Protein AF-A0A800AYE1-F1 (afdb_monomer_lite)

Structure (mmCIF, N/CA/C/O backbone):
data_AF-A0A800AYE1-F1
#
_entry.id   AF-A0A800AYE1-F1
#
loop_
_atom_site.group_PDB
_atom_site.id
_atom_site.type_symbol
_atom_site.label_atom_id
_atom_site.label_alt_id
_atom_site.label_comp_id
_atom_site.label_asym_id
_atom_site.label_entity_id
_atom_site.label_seq_id
_atom_site.pdbx_PDB_ins_code
_atom_site.Cartn_x
_atom_site.Cartn_y
_atom_site.Cartn_z
_atom_site.occupancy
_atom_site.B_iso_or_equiv
_atom_site.auth_seq_id
_atom_site.auth_comp_id
_atom_site.auth_asym_id
_atom_site.auth_atom_id
_atom_site.pdbx_PDB_model_num
ATOM 1 N N . ASP A 1 1 ? 18.109 -16.121 -11.942 1.00 57.38 1 ASP A N 1
ATOM 2 C CA . ASP A 1 1 ? 18.591 -17.381 -11.330 1.00 57.38 1 ASP A CA 1
ATOM 3 C C . ASP A 1 1 ? 19.337 -18.318 -12.274 1.00 57.38 1 ASP A C 1
ATOM 5 O O . ASP A 1 1 ? 20.365 -18.846 -11.873 1.00 57.38 1 ASP A O 1
ATOM 9 N N . THR A 1 2 ? 18.926 -18.466 -13.536 1.00 69.25 2 THR A N 1
ATOM 10 C CA . THR A 1 2 ? 19.572 -19.368 -14.516 1.00 69.25 2 THR A CA 1
ATOM 11 C C . THR A 1 2 ? 21.044 -19.041 -14.816 1.00 69.25 2 THR A C 1
ATOM 13 O O . THR A 1 2 ? 21.886 -19.928 -14.783 1.00 69.25 2 THR A O 1
ATOM 16 N N . PHE A 1 3 ? 21.409 -17.768 -15.014 1.00 69.44 3 PHE A N 1
ATOM 17 C CA . PHE A 1 3 ? 22.802 -17.385 -15.322 1.00 69.44 3 PHE A CA 1
ATOM 18 C C . PHE A 1 3 ? 23.780 -17.596 -14.154 1.00 69.44 3 PHE A C 1
ATOM 20 O O . PHE A 1 3 ? 24.929 -17.974 -14.365 1.00 69.44 3 PHE A O 1
ATOM 27 N N . LYS A 1 4 ? 23.317 -17.401 -12.911 1.00 71.44 4 LYS A N 1
ATOM 28 C CA . LYS A 1 4 ? 24.112 -17.682 -11.704 1.00 71.44 4 LYS A CA 1
ATOM 29 C C . LYS A 1 4 ? 24.384 -19.183 -11.552 1.00 71.44 4 LYS A C 1
ATOM 31 O O . LYS A 1 4 ? 25.465 -19.548 -11.105 1.00 71.44 4 LYS A O 1
ATOM 36 N N . LYS A 1 5 ? 23.437 -20.037 -11.968 1.00 80.12 5 LYS A N 1
ATOM 37 C CA . LYS A 1 5 ? 23.625 -21.496 -12.032 1.00 80.12 5 LYS A CA 1
ATOM 38 C C . LYS A 1 5 ? 24.660 -21.883 -13.087 1.00 80.12 5 LYS A C 1
ATOM 40 O O . LYS A 1 5 ? 25.608 -22.569 -12.743 1.00 80.12 5 LYS A O 1
ATOM 45 N N . ILE A 1 6 ? 24.574 -21.329 -14.298 1.00 81.25 6 ILE A N 1
ATOM 46 C CA . ILE A 1 6 ? 25.558 -21.572 -15.371 1.00 81.25 6 ILE A CA 1
ATOM 47 C C . ILE A 1 6 ? 26.979 -21.157 -14.940 1.00 81.25 6 ILE A C 1
ATOM 49 O O . ILE A 1 6 ? 27.944 -21.873 -15.187 1.00 81.25 6 ILE A O 1
ATOM 53 N N . GLN A 1 7 ? 27.133 -20.023 -14.245 1.00 74.44 7 GLN A N 1
ATOM 54 C CA . GLN A 1 7 ? 28.431 -19.607 -13.691 1.00 74.44 7 GLN A CA 1
ATOM 55 C C . GLN A 1 7 ? 28.933 -20.517 -12.561 1.00 74.44 7 GLN A C 1
ATOM 57 O O . GLN A 1 7 ? 30.144 -20.657 -12.391 1.00 74.44 7 GLN A O 1
ATOM 62 N N . ALA A 1 8 ? 28.031 -21.095 -11.766 1.00 81.19 8 ALA A N 1
ATOM 63 C CA . ALA A 1 8 ? 28.382 -22.052 -10.722 1.00 81.19 8 ALA A CA 1
ATOM 64 C C . ALA A 1 8 ? 28.792 -23.405 -11.323 1.00 81.19 8 ALA A C 1
ATOM 66 O O . ALA A 1 8 ? 29.815 -23.948 -10.923 1.00 81.19 8 ALA A O 1
ATOM 67 N N . GLU A 1 9 ? 28.062 -23.886 -12.328 1.00 80.50 9 GLU A N 1
ATOM 68 C CA . GLU A 1 9 ? 28.368 -25.100 -13.095 1.00 80.50 9 GLU A CA 1
ATOM 69 C C . GLU A 1 9 ? 29.691 -24.965 -13.857 1.00 80.50 9 GLU A C 1
ATOM 71 O O . GLU A 1 9 ? 30.509 -25.873 -13.841 1.00 80.50 9 GLU A O 1
ATOM 76 N N . TRP A 1 10 ? 29.989 -23.799 -14.436 1.00 76.25 10 TRP A N 1
ATOM 77 C CA . TRP A 1 10 ? 31.286 -23.552 -15.076 1.00 76.25 10 TRP A CA 1
ATOM 78 C C . TRP A 1 10 ? 32.475 -23.783 -14.128 1.00 76.25 10 TRP A C 1
ATOM 80 O O . TRP A 1 10 ? 33.517 -24.300 -14.530 1.00 76.25 10 TRP A O 1
ATOM 90 N N . LYS A 1 11 ? 32.321 -23.432 -12.844 1.00 75.31 11 LYS A N 1
ATOM 91 C CA . LYS A 1 11 ? 33.368 -23.603 -11.825 1.00 75.31 11 LYS A CA 1
ATOM 92 C C . LYS A 1 11 ? 33.572 -25.061 -11.403 1.00 75.31 11 LYS A C 1
ATOM 94 O O . LYS A 1 11 ? 34.582 -25.345 -10.764 1.00 75.31 11 LYS A O 1
ATOM 99 N N . THR A 1 12 ? 32.656 -25.971 -11.738 1.00 83.62 12 THR A N 1
ATOM 100 C CA . THR A 1 12 ? 32.732 -27.389 -11.349 1.00 83.62 12 THR A CA 1
ATOM 101 C C . THR A 1 12 ? 33.284 -28.304 -12.448 1.00 83.62 12 THR A C 1
ATOM 103 O O . THR A 1 12 ? 33.542 -29.470 -12.167 1.00 83.62 12 THR A O 1
ATOM 106 N N . ILE A 1 13 ? 33.530 -27.801 -13.667 1.00 73.94 13 ILE A N 1
ATOM 107 C CA . ILE A 1 13 ? 33.912 -28.600 -14.856 1.00 73.94 13 ILE A CA 1
ATOM 108 C C . ILE A 1 13 ? 35.328 -29.233 -14.777 1.00 73.94 13 ILE A C 1
ATOM 110 O O . ILE A 1 13 ? 35.685 -30.073 -15.599 1.00 73.94 13 ILE A O 1
ATOM 114 N N . GLY A 1 14 ? 36.129 -28.949 -13.745 1.00 70.69 14 GLY A N 1
ATOM 115 C CA . GLY A 1 14 ? 37.434 -29.598 -13.546 1.00 70.69 14 GLY A CA 1
ATOM 116 C C . GLY A 1 14 ? 38.546 -29.066 -14.465 1.00 70.69 14 GLY A C 1
ATOM 117 O O . GLY A 1 14 ? 38.431 -27.993 -15.055 1.00 70.69 14 GLY A O 1
ATOM 118 N N . HIS A 1 15 ? 39.684 -29.769 -14.529 1.00 67.88 15 HIS A N 1
ATOM 119 C CA . HIS A 1 15 ? 40.917 -29.234 -15.122 1.00 67.88 15 HIS A CA 1
ATOM 120 C C . HIS A 1 15 ? 40.917 -29.280 -16.660 1.00 67.88 15 HIS A C 1
ATOM 122 O O . HIS A 1 15 ? 41.030 -30.341 -17.273 1.00 67.88 15 HIS A O 1
ATOM 128 N N . VAL A 1 16 ? 40.887 -28.105 -17.289 1.00 72.06 16 VAL A N 1
ATOM 129 C CA . VAL A 1 16 ? 41.024 -27.925 -18.741 1.00 72.06 16 VAL A CA 1
ATOM 130 C C . VAL A 1 16 ? 42.490 -27.625 -19.091 1.00 72.06 16 VAL A C 1
ATOM 132 O O . VAL A 1 16 ? 43.123 -26.814 -18.411 1.00 72.06 16 VAL A O 1
ATOM 135 N N . PRO A 1 17 ? 43.064 -28.206 -20.164 1.00 79.06 17 PRO A N 1
ATOM 136 C CA . PRO A 1 17 ? 44.404 -27.845 -20.622 1.00 79.06 17 PRO A CA 1
ATOM 137 C C . PRO A 1 17 ? 44.537 -26.331 -20.852 1.00 79.06 17 PRO A C 1
ATOM 139 O O . PRO A 1 17 ? 43.730 -25.735 -21.571 1.00 79.06 17 PRO A O 1
ATOM 142 N N . ARG A 1 18 ? 45.584 -25.708 -20.286 1.00 67.94 18 ARG A N 1
ATOM 143 C CA . ARG A 1 18 ? 45.807 -24.243 -20.312 1.00 67.94 18 ARG A CA 1
ATOM 144 C C . ARG A 1 18 ? 45.610 -23.609 -21.694 1.00 67.94 18 ARG A C 1
ATOM 146 O O . ARG A 1 18 ? 45.006 -22.550 -21.792 1.00 67.94 18 ARG A O 1
ATOM 153 N N . LYS A 1 19 ? 46.039 -24.300 -22.759 1.00 77.25 19 LYS A N 1
ATOM 154 C CA . LYS A 1 19 ? 45.914 -23.858 -24.161 1.00 77.25 19 LYS A CA 1
ATOM 155 C C . LYS A 1 19 ? 44.471 -23.538 -24.591 1.00 77.25 19 LYS A C 1
ATOM 157 O O . LYS A 1 19 ? 44.278 -22.691 -25.456 1.00 77.25 19 LYS A O 1
ATOM 162 N N . PHE A 1 20 ? 43.473 -24.202 -24.007 1.00 76.38 20 PHE A N 1
ATOM 163 C CA . PHE A 1 20 ? 42.051 -24.003 -24.318 1.00 76.38 20 PHE A CA 1
ATOM 164 C C . PHE A 1 20 ? 41.297 -23.268 -23.206 1.00 76.38 20 PHE A C 1
ATOM 166 O O . PHE A 1 20 ? 40.301 -22.606 -23.488 1.00 76.38 20 PHE A O 1
ATOM 173 N N . SER A 1 21 ? 41.793 -23.344 -21.967 1.00 75.88 21 SER A N 1
ATOM 174 C CA . SER A 1 21 ? 41.185 -22.705 -20.794 1.00 75.88 21 SER A CA 1
ATOM 175 C C . SER A 1 21 ? 40.989 -21.200 -20.991 1.00 75.88 21 SER A C 1
ATOM 177 O O . SER A 1 21 ? 39.883 -20.696 -20.809 1.00 75.88 21 SER A O 1
ATOM 179 N N . ASP A 1 22 ? 42.030 -20.487 -21.428 1.00 76.62 22 ASP A N 1
ATOM 180 C CA . ASP A 1 22 ? 41.975 -19.024 -21.548 1.00 76.62 22 ASP A CA 1
ATOM 181 C C . ASP A 1 22 ? 41.009 -18.569 -22.647 1.00 76.62 22 ASP A C 1
ATOM 183 O O . ASP A 1 22 ? 40.256 -17.608 -22.467 1.00 76.62 22 ASP A O 1
ATOM 187 N N . LYS A 1 23 ? 40.986 -19.291 -23.775 1.00 85.62 23 LYS A N 1
ATOM 188 C CA . LYS A 1 23 ? 40.069 -19.012 -24.885 1.00 85.62 23 LYS A CA 1
ATOM 189 C C . LYS A 1 23 ? 38.617 -19.228 -24.461 1.00 85.62 23 LYS A C 1
ATOM 191 O O . LYS A 1 23 ? 37.804 -18.321 -24.621 1.00 85.62 23 LYS A O 1
ATOM 196 N N . MET A 1 24 ? 38.307 -20.387 -23.878 1.00 82.06 24 MET A N 1
ATOM 197 C CA . MET A 1 24 ? 36.938 -20.700 -23.466 1.00 82.06 24 MET A CA 1
ATOM 198 C C . MET A 1 24 ? 36.463 -19.794 -22.324 1.00 82.06 24 MET A C 1
ATOM 200 O O . MET A 1 24 ? 35.312 -19.367 -22.322 1.00 82.06 24 MET A O 1
ATOM 204 N N . TRP A 1 25 ? 37.351 -19.417 -21.397 1.00 81.25 25 TRP A N 1
ATOM 205 C CA . TRP A 1 25 ? 37.029 -18.438 -20.359 1.00 81.25 25 TRP A CA 1
ATOM 206 C C . TRP A 1 25 ? 36.702 -17.060 -20.941 1.00 81.25 25 TRP A C 1
ATOM 208 O O . TRP A 1 25 ? 35.741 -16.420 -20.512 1.00 81.25 25 TRP A O 1
ATOM 218 N N . LYS A 1 26 ? 37.471 -16.600 -21.936 1.00 85.81 26 LYS A N 1
ATOM 219 C CA . LYS A 1 26 ? 37.222 -15.320 -22.610 1.00 85.81 26 LYS A CA 1
ATOM 220 C C . LYS A 1 26 ? 35.890 -15.323 -23.363 1.00 85.81 26 LYS A C 1
ATOM 222 O O . LYS A 1 26 ? 35.152 -14.345 -23.267 1.00 85.81 26 LYS A O 1
ATOM 227 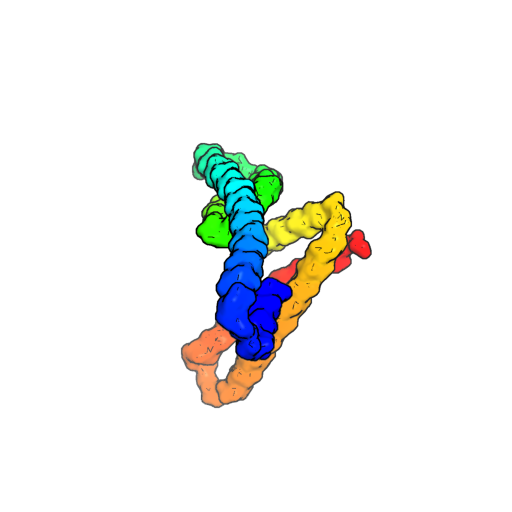N N . GLU A 1 27 ? 35.568 -16.409 -24.064 1.00 86.50 27 GLU A N 1
ATOM 228 C CA . GLU A 1 27 ? 34.290 -16.576 -24.771 1.00 86.50 27 GLU A CA 1
ATOM 229 C C . GLU A 1 27 ? 33.107 -16.616 -23.795 1.00 86.50 27 GLU A C 1
ATOM 231 O O . GLU A 1 27 ? 32.148 -15.858 -23.953 1.00 86.50 27 GLU A O 1
ATOM 236 N N . PHE A 1 28 ? 33.213 -17.415 -22.728 1.00 83.19 28 PHE A N 1
ATOM 237 C CA . PHE A 1 28 ? 32.194 -17.507 -21.684 1.00 83.19 28 PHE A CA 1
ATOM 238 C C . PHE A 1 28 ? 31.954 -16.157 -20.997 1.00 83.19 28 PHE A C 1
ATOM 240 O O . PHE A 1 28 ? 30.819 -15.685 -20.906 1.00 83.19 28 PHE A O 1
ATOM 247 N N . ARG A 1 29 ? 33.030 -15.485 -20.567 1.00 82.19 29 ARG A N 1
ATOM 248 C CA . ARG A 1 29 ? 32.942 -14.165 -19.933 1.00 82.19 29 ARG A CA 1
ATOM 249 C C . ARG A 1 29 ? 32.384 -13.112 -20.890 1.00 82.19 29 ARG A C 1
ATOM 251 O O . ARG A 1 29 ? 31.591 -12.282 -20.457 1.00 82.19 29 ARG A O 1
ATOM 258 N N . GLY A 1 30 ? 32.755 -13.157 -22.170 1.00 88.00 30 GLY A N 1
ATOM 259 C CA . GLY A 1 30 ? 32.206 -12.277 -23.202 1.00 88.00 30 GLY A CA 1
ATOM 260 C C . GLY A 1 30 ? 30.692 -12.436 -23.356 1.00 88.00 30 GLY A C 1
ATOM 261 O O . GLY A 1 30 ? 29.969 -11.441 -23.356 1.00 88.00 30 GLY A O 1
ATOM 262 N N . ALA A 1 31 ? 30.198 -13.677 -23.393 1.00 86.88 31 ALA A N 1
ATOM 263 C CA . ALA A 1 31 ? 28.766 -13.961 -23.440 1.00 86.88 31 ALA A CA 1
ATOM 264 C C . ALA A 1 31 ? 28.032 -13.500 -22.165 1.00 86.88 31 ALA A C 1
ATOM 266 O O . ALA A 1 31 ? 26.945 -12.927 -22.261 1.00 86.88 31 ALA A O 1
ATOM 267 N N . CYS A 1 32 ? 28.633 -13.694 -20.981 1.00 80.62 32 CYS A N 1
ATOM 268 C CA . CYS A 1 32 ? 28.089 -13.180 -19.721 1.00 80.62 32 CYS A CA 1
ATOM 269 C C . CYS A 1 32 ? 27.981 -11.653 -19.729 1.00 80.62 32 CYS A C 1
ATOM 271 O O . CYS A 1 32 ? 26.909 -11.129 -19.433 1.00 80.62 32 CYS A O 1
ATOM 273 N N . ASN A 1 33 ? 29.061 -10.951 -20.080 1.00 86.75 33 ASN A N 1
ATOM 274 C CA . ASN A 1 33 ? 29.076 -9.491 -20.127 1.00 86.75 33 ASN A CA 1
ATOM 275 C C . ASN A 1 33 ? 27.999 -8.975 -21.087 1.00 86.75 33 ASN A C 1
ATOM 277 O O . ASN A 1 33 ? 27.146 -8.206 -20.675 1.00 86.75 33 ASN A O 1
ATOM 281 N N . HIS A 1 34 ? 27.928 -9.511 -22.308 1.00 88.50 34 HIS A N 1
ATOM 282 C CA . HIS A 1 34 ? 26.923 -9.101 -23.291 1.00 88.50 34 HIS A CA 1
ATOM 283 C C . HIS A 1 34 ? 25.468 -9.297 -22.818 1.00 88.50 34 HIS A C 1
ATOM 285 O O . HIS A 1 34 ? 24.576 -8.526 -23.180 1.00 88.50 34 HIS A O 1
ATOM 291 N N . PHE A 1 35 ? 25.191 -10.333 -22.021 1.00 85.19 35 PHE A N 1
ATOM 292 C CA . PHE A 1 35 ? 23.874 -10.511 -21.409 1.00 85.19 35 PHE A CA 1
ATOM 293 C C . PHE A 1 35 ? 23.601 -9.460 -20.324 1.00 85.19 35 PHE A C 1
ATOM 295 O O . PHE A 1 35 ? 22.545 -8.828 -20.349 1.00 85.19 35 PHE A O 1
ATOM 302 N N . PHE A 1 36 ? 24.538 -9.262 -19.391 1.00 81.50 36 PHE A N 1
ATOM 303 C CA . PHE A 1 36 ? 24.365 -8.307 -18.294 1.00 81.50 36 PHE A CA 1
ATOM 304 C C . PHE A 1 36 ? 24.342 -6.858 -18.777 1.00 81.50 36 PHE A C 1
ATOM 306 O O . PHE A 1 36 ? 23.514 -6.098 -18.296 1.00 81.50 36 PHE A O 1
ATOM 313 N N . ASP A 1 37 ? 25.146 -6.496 -19.774 1.00 88.50 37 ASP A N 1
ATOM 314 C CA . ASP A 1 37 ? 25.140 -5.164 -20.381 1.00 88.50 37 ASP A CA 1
ATOM 315 C C . ASP A 1 37 ? 23.761 -4.843 -20.975 1.00 88.50 37 ASP A C 1
ATOM 317 O O . ASP A 1 37 ? 23.205 -3.777 -20.722 1.00 88.50 37 ASP A O 1
ATOM 321 N N . ARG A 1 38 ? 23.145 -5.795 -21.694 1.00 88.75 38 ARG A N 1
ATOM 322 C CA . ARG A 1 38 ? 21.776 -5.629 -22.217 1.00 88.75 38 ARG A CA 1
ATOM 323 C C . ARG A 1 38 ? 20.724 -5.590 -21.113 1.00 88.75 38 ARG A C 1
ATOM 325 O O . ARG A 1 38 ? 19.783 -4.801 -21.202 1.00 88.75 38 ARG A O 1
ATOM 332 N N . LEU A 1 39 ? 20.870 -6.417 -20.077 1.00 82.62 39 LEU A N 1
ATOM 333 C CA . LEU A 1 39 ? 19.973 -6.399 -18.922 1.00 82.62 39 LEU A CA 1
ATOM 334 C C . LEU A 1 39 ? 20.027 -5.045 -18.204 1.00 82.62 39 LEU A C 1
ATOM 336 O O . LEU A 1 39 ? 18.977 -4.479 -17.911 1.00 82.62 39 LEU A O 1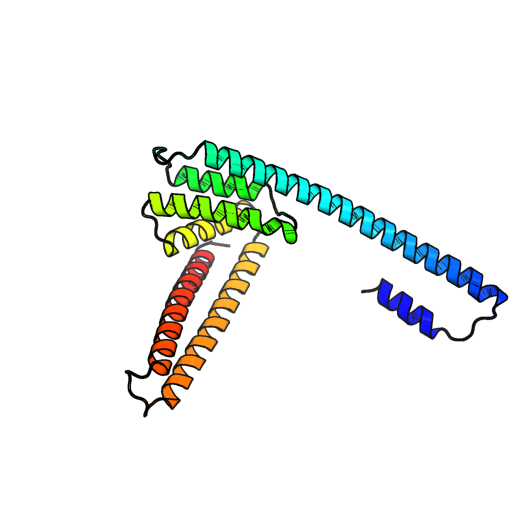
ATOM 340 N N . HIS A 1 40 ? 21.228 -4.522 -17.955 1.00 82.62 40 HIS A N 1
ATOM 341 C CA . HIS A 1 40 ? 21.436 -3.218 -17.333 1.00 82.62 40 HIS A CA 1
ATOM 342 C C . HIS A 1 40 ? 20.900 -2.092 -18.210 1.00 82.62 40 HIS A C 1
ATOM 344 O O . HIS A 1 40 ? 20.129 -1.284 -17.714 1.00 82.62 40 HIS A O 1
ATOM 350 N N . ALA A 1 41 ? 21.179 -2.101 -19.516 1.00 84.50 41 ALA A N 1
ATOM 351 C CA . ALA A 1 41 ? 20.629 -1.110 -20.439 1.00 84.50 41 ALA A CA 1
ATOM 352 C C . ALA A 1 41 ? 19.089 -1.086 -20.425 1.00 84.50 41 ALA A C 1
ATOM 354 O O . ALA A 1 41 ? 18.491 -0.015 -20.364 1.00 84.50 41 ALA A O 1
ATOM 355 N N . THR A 1 42 ? 18.448 -2.260 -20.401 1.00 80.50 42 THR A N 1
ATOM 356 C CA . THR A 1 42 ? 16.979 -2.371 -20.321 1.00 80.50 42 THR A CA 1
ATOM 357 C C . THR A 1 42 ? 16.448 -1.861 -18.976 1.00 80.50 42 THR A C 1
ATOM 359 O O . THR A 1 42 ? 15.425 -1.184 -18.918 1.00 80.50 42 THR A O 1
ATOM 362 N N . GLN A 1 43 ? 17.137 -2.176 -17.873 1.00 78.25 43 GLN A N 1
ATOM 363 C CA . GLN A 1 43 ? 16.775 -1.680 -16.543 1.00 78.25 43 GLN A CA 1
ATOM 364 C C . GLN A 1 43 ? 16.943 -0.164 -16.435 1.00 78.25 43 GLN A C 1
ATOM 366 O O . GLN A 1 43 ? 16.086 0.495 -15.852 1.00 78.25 43 GLN A O 1
ATOM 371 N N . ASP A 1 44 ? 18.007 0.387 -17.011 1.00 82.62 44 ASP A N 1
ATOM 372 C CA . ASP A 1 44 ? 18.271 1.821 -17.037 1.00 82.62 44 ASP A CA 1
ATOM 373 C C . ASP A 1 44 ? 17.221 2.559 -17.868 1.00 82.62 44 ASP A C 1
ATOM 375 O O . ASP A 1 44 ? 16.765 3.628 -17.469 1.00 82.62 44 ASP A O 1
ATOM 379 N N . GLU A 1 45 ? 16.799 1.990 -18.997 1.00 82.12 45 GLU A N 1
ATOM 380 C CA . GLU A 1 45 ? 15.715 2.530 -19.819 1.00 82.12 45 GLU A CA 1
ATOM 381 C C . GLU A 1 45 ? 14.373 2.514 -19.077 1.00 82.12 45 GLU A C 1
ATOM 383 O O . GLU A 1 45 ? 13.741 3.562 -18.940 1.00 82.12 45 GLU A O 1
ATOM 388 N N . ALA A 1 46 ? 13.992 1.381 -18.480 1.00 78.38 46 ALA A N 1
ATOM 389 C CA . ALA A 1 46 ? 12.788 1.297 -17.653 1.00 78.38 46 ALA A CA 1
ATOM 390 C C . ALA A 1 46 ? 12.844 2.270 -16.460 1.00 78.38 46 ALA A C 1
ATOM 392 O O . ALA A 1 46 ? 11.854 2.910 -16.108 1.00 78.38 46 ALA A O 1
ATOM 393 N N . ASN A 1 47 ? 14.016 2.433 -15.842 1.00 84.62 47 ASN A N 1
ATOM 394 C CA . ASN A 1 47 ? 14.196 3.386 -14.755 1.00 84.62 47 ASN A CA 1
ATOM 395 C C . ASN A 1 47 ? 14.049 4.836 -15.246 1.00 84.62 47 ASN A C 1
ATOM 397 O O . ASN A 1 47 ? 13.439 5.644 -14.550 1.00 84.62 47 ASN A O 1
ATOM 401 N N . LYS A 1 48 ? 14.525 5.172 -16.455 1.00 87.38 48 LYS A N 1
ATOM 402 C CA . LYS A 1 48 ? 14.304 6.497 -17.062 1.00 87.38 48 LYS A CA 1
ATOM 403 C C . LYS A 1 48 ? 12.817 6.789 -17.249 1.00 87.38 48 LYS A C 1
ATOM 405 O O . LYS A 1 48 ? 12.382 7.881 -16.888 1.00 87.38 48 LYS A O 1
ATOM 410 N N . GLU A 1 49 ? 12.028 5.834 -17.740 1.00 87.56 49 GLU A N 1
ATOM 411 C CA . GLU A 1 49 ? 10.573 6.009 -17.878 1.00 87.56 49 GLU A CA 1
ATOM 412 C C . GLU A 1 49 ? 9.900 6.274 -16.525 1.00 87.56 49 GLU A C 1
ATOM 414 O O . GLU A 1 49 ? 9.098 7.200 -16.386 1.00 87.56 49 GLU A O 1
ATOM 419 N N . LEU A 1 50 ? 10.279 5.517 -15.494 1.00 87.81 50 LEU A N 1
ATOM 420 C CA . LEU A 1 50 ? 9.757 5.705 -14.143 1.00 87.81 50 LEU A CA 1
ATOM 421 C C . LEU A 1 50 ? 10.192 7.052 -13.526 1.00 87.81 50 LEU A C 1
ATOM 423 O O . LEU A 1 50 ? 9.420 7.673 -12.792 1.00 87.81 50 LEU A O 1
ATOM 427 N N . VAL A 1 51 ? 11.394 7.546 -13.840 1.00 89.44 51 VAL A N 1
ATOM 428 C CA . VAL A 1 51 ? 11.850 8.891 -13.441 1.00 89.44 51 VAL A CA 1
ATOM 429 C C . VAL A 1 51 ? 11.040 9.983 -14.149 1.00 89.44 51 VAL A C 1
ATOM 431 O O . VAL A 1 51 ? 10.668 10.969 -13.515 1.00 89.44 51 VAL A O 1
ATOM 434 N N . ILE A 1 52 ? 10.675 9.796 -15.422 1.00 91.69 52 ILE A N 1
ATOM 435 C CA . ILE A 1 52 ? 9.771 10.718 -16.132 1.00 91.69 52 ILE A CA 1
ATOM 436 C C . ILE A 1 52 ? 8.398 10.764 -15.442 1.00 91.69 52 ILE A C 1
ATOM 438 O O . ILE A 1 52 ? 7.833 11.844 -15.263 1.00 91.69 52 ILE A O 1
ATOM 442 N N . VAL A 1 53 ? 7.866 9.615 -15.008 1.00 92.75 53 VAL A N 1
ATOM 443 C CA . VAL A 1 53 ? 6.621 9.558 -14.217 1.00 92.75 53 VAL A CA 1
ATOM 444 C C . VAL A 1 53 ? 6.760 10.328 -12.903 1.00 92.75 53 VAL A C 1
ATOM 446 O O . VAL A 1 53 ? 5.843 11.056 -12.518 1.00 92.75 53 VAL A O 1
ATOM 449 N N . PHE A 1 54 ? 7.901 10.204 -12.222 1.00 93.19 54 PHE A N 1
ATOM 450 C CA . PHE A 1 54 ? 8.169 10.960 -11.002 1.00 93.19 54 PHE A CA 1
ATOM 451 C C . PHE A 1 54 ? 8.139 12.475 -11.241 1.00 93.19 54 PHE A C 1
ATOM 453 O O . PHE A 1 54 ? 7.471 13.179 -10.483 1.00 93.19 54 PHE A O 1
ATOM 460 N N . GLU A 1 55 ? 8.796 12.976 -12.290 1.00 92.62 55 GLU A N 1
ATOM 461 C CA . GLU A 1 55 ? 8.788 14.415 -12.588 1.00 92.62 55 GLU A CA 1
ATOM 462 C C . GLU A 1 55 ? 7.378 14.914 -12.940 1.00 92.62 55 GLU A C 1
ATOM 464 O O . GLU A 1 55 ? 6.960 15.944 -12.417 1.00 92.62 55 GLU A O 1
ATOM 469 N N . LYS A 1 56 ? 6.584 14.142 -13.701 1.00 94.81 56 LYS A N 1
ATOM 470 C CA . LYS A 1 56 ? 5.167 14.471 -13.964 1.00 94.81 56 LYS A CA 1
ATOM 471 C C . LYS A 1 56 ? 4.346 14.562 -12.677 1.00 94.81 56 LYS A C 1
ATOM 473 O O . LYS A 1 56 ? 3.609 15.524 -12.475 1.00 94.81 56 LYS A O 1
ATOM 478 N N . LYS A 1 57 ? 4.493 13.580 -11.781 1.00 96.31 57 LYS A N 1
ATOM 479 C CA . LYS A 1 57 ? 3.827 13.579 -10.469 1.00 96.31 57 LYS A CA 1
ATOM 480 C C . LYS A 1 57 ? 4.258 14.761 -9.607 1.00 96.31 57 LYS A C 1
ATOM 482 O O . LYS A 1 57 ? 3.436 15.353 -8.916 1.00 96.31 57 LYS A O 1
ATOM 487 N N . LYS A 1 58 ? 5.540 15.111 -9.631 1.00 94.12 58 LYS A N 1
ATOM 488 C CA . LYS A 1 58 ? 6.077 16.257 -8.897 1.00 94.12 58 LYS A CA 1
ATOM 489 C C . LYS A 1 58 ? 5.512 17.572 -9.429 1.00 94.12 58 LYS A C 1
ATOM 491 O O . LYS A 1 58 ? 5.018 18.355 -8.629 1.00 94.12 58 LYS A O 1
ATOM 496 N N . GLU A 1 59 ? 5.522 17.784 -10.743 1.00 94.12 59 GLU A N 1
ATOM 497 C CA . GLU A 1 59 ? 4.943 18.978 -11.368 1.00 94.12 59 GLU A CA 1
ATOM 498 C C . GLU A 1 59 ? 3.448 19.104 -11.055 1.00 94.12 59 GLU A C 1
ATOM 500 O O . GLU A 1 59 ? 2.986 20.161 -10.632 1.00 94.12 59 GLU A O 1
ATOM 505 N N . TYR A 1 60 ? 2.701 18.006 -11.193 1.00 95.81 60 TYR A N 1
ATOM 506 C CA . TYR A 1 60 ? 1.285 17.968 -10.849 1.00 95.81 60 TYR A CA 1
ATOM 507 C C . TYR A 1 60 ? 1.037 18.315 -9.378 1.00 95.81 60 TYR A C 1
ATOM 509 O O . TYR A 1 60 ? 0.147 19.101 -9.069 1.00 95.81 60 TYR A O 1
ATOM 517 N N . LEU A 1 61 ? 1.839 17.759 -8.464 1.00 94.06 61 LEU A N 1
ATOM 518 C CA . LEU A 1 61 ? 1.710 18.031 -7.036 1.00 94.06 61 LEU A CA 1
ATOM 519 C C . LEU A 1 61 ? 1.961 19.505 -6.703 1.00 94.06 61 LEU A C 1
ATOM 521 O O . LEU A 1 61 ? 1.270 20.044 -5.841 1.00 94.06 61 LEU A O 1
ATOM 525 N N . GLU A 1 62 ? 2.945 20.143 -7.336 1.00 92.69 62 GLU A N 1
ATOM 526 C CA . GLU A 1 62 ? 3.212 21.567 -7.114 1.00 92.69 62 GLU A CA 1
ATOM 527 C C . GLU A 1 62 ? 2.076 22.433 -7.668 1.00 92.69 62 GLU A C 1
ATOM 529 O O . GLU A 1 62 ? 1.518 23.223 -6.911 1.00 92.69 62 GLU A O 1
ATOM 534 N N . LYS A 1 63 ? 1.612 22.183 -8.903 1.00 91.56 63 LYS A N 1
ATOM 535 C CA . LYS A 1 63 ? 0.435 22.875 -9.467 1.00 91.56 63 LYS A CA 1
ATOM 536 C C . LYS A 1 63 ? -0.807 22.716 -8.594 1.00 91.56 63 LYS A C 1
ATOM 538 O O . LYS A 1 63 ? -1.533 23.677 -8.358 1.00 91.56 63 LYS A O 1
ATOM 543 N N . LEU A 1 64 ? -1.040 21.504 -8.089 1.00 92.50 64 LEU A N 1
ATOM 544 C CA . LEU A 1 64 ? -2.162 21.227 -7.204 1.00 92.50 64 LEU A CA 1
ATOM 545 C C . LEU A 1 64 ? -2.055 22.058 -5.922 1.00 92.50 64 LEU A C 1
ATOM 547 O O . LEU A 1 64 ? -3.020 22.707 -5.544 1.00 92.50 64 LEU A O 1
ATOM 551 N N . LYS A 1 65 ? -0.889 22.099 -5.269 1.00 89.75 65 LYS A N 1
ATOM 552 C CA . LYS A 1 65 ? -0.703 22.931 -4.068 1.00 89.75 65 LYS A CA 1
ATOM 553 C C . LYS A 1 65 ? -0.878 24.419 -4.351 1.00 89.75 65 LYS A C 1
ATOM 555 O O . LYS A 1 65 ? -1.476 25.097 -3.530 1.00 89.75 65 LYS A O 1
ATOM 560 N N . GLU A 1 66 ? -0.368 24.914 -5.475 1.00 88.19 66 GLU A N 1
ATOM 561 C CA . GLU A 1 66 ? -0.522 26.318 -5.876 1.00 88.19 66 GLU A CA 1
ATOM 562 C C . GLU A 1 66 ? -1.993 26.683 -6.101 1.00 88.19 66 GLU A C 1
ATOM 564 O O . GLU A 1 66 ? -2.424 27.769 -5.724 1.00 88.19 66 GLU A O 1
ATOM 569 N N . SER A 1 67 ? -2.778 25.758 -6.663 1.00 85.44 67 SER A N 1
ATOM 570 C CA . SER A 1 67 ? -4.219 25.943 -6.872 1.00 85.44 67 SER A CA 1
ATOM 571 C C . SER A 1 67 ? -5.057 25.835 -5.594 1.00 85.44 67 SER A C 1
ATOM 573 O O . SER A 1 67 ? -6.213 26.244 -5.588 1.00 85.44 67 SER A O 1
ATOM 575 N N . LEU A 1 68 ? -4.494 25.270 -4.523 1.00 87.38 68 LEU A N 1
ATOM 576 C CA . LEU A 1 68 ? -5.181 25.032 -3.260 1.00 87.38 68 LEU A CA 1
ATOM 577 C C . LEU A 1 68 ? -4.778 26.102 -2.244 1.00 87.38 68 LEU A C 1
ATOM 579 O O . LEU A 1 68 ? -3.824 25.930 -1.486 1.00 87.38 68 LEU A O 1
ATOM 583 N N . SER A 1 69 ? -5.536 27.196 -2.203 1.00 78.12 69 SER A N 1
ATOM 584 C CA . SER A 1 69 ? -5.483 28.144 -1.087 1.00 78.12 69 SER A CA 1
ATOM 585 C C . SER A 1 69 ? -6.399 27.697 0.061 1.00 78.12 69 SER A C 1
ATOM 587 O O . SER A 1 69 ? -7.331 26.908 -0.131 1.00 78.12 69 SER A O 1
ATOM 589 N N . ASP A 1 70 ? -6.187 28.239 1.264 1.00 71.69 70 ASP A N 1
ATOM 590 C CA . ASP A 1 70 ? -7.062 27.968 2.417 1.00 71.69 70 ASP A CA 1
ATOM 591 C C . ASP A 1 70 ? -8.518 28.406 2.165 1.00 71.69 70 ASP A C 1
ATOM 593 O O . ASP A 1 70 ? -9.448 27.821 2.718 1.00 71.69 70 ASP A O 1
ATOM 597 N N . GLU A 1 71 ? -8.741 29.343 1.245 1.00 73.50 71 GLU A N 1
ATOM 598 C CA . GLU A 1 71 ? -10.064 29.840 0.842 1.00 73.50 71 GLU A CA 1
ATOM 599 C C . GLU A 1 71 ? -10.671 29.072 -0.340 1.00 73.50 71 GLU A C 1
ATOM 601 O O . GLU A 1 71 ? -11.850 29.232 -0.638 1.00 73.50 71 GLU A O 1
ATOM 606 N N . THR A 1 72 ? -9.900 28.209 -1.011 1.00 79.44 72 THR A N 1
ATOM 607 C CA . THR A 1 72 ? -10.401 27.462 -2.171 1.00 79.44 72 THR A CA 1
ATOM 608 C C . THR A 1 72 ? -11.474 26.470 -1.724 1.00 79.44 72 THR A C 1
ATOM 610 O O . THR A 1 72 ? -11.195 25.548 -0.947 1.00 79.44 72 THR A O 1
ATOM 613 N N . GLU A 1 73 ? -12.703 26.640 -2.207 1.00 81.19 73 GLU A N 1
ATOM 614 C CA . GLU A 1 73 ? -13.749 25.629 -2.072 1.00 81.19 73 GLU A CA 1
ATOM 615 C C . GLU A 1 73 ? -13.439 24.462 -3.010 1.00 81.19 73 GLU A C 1
ATOM 617 O O . GLU A 1 73 ? -13.314 24.623 -4.222 1.00 81.19 73 GLU A O 1
ATOM 622 N N . VAL A 1 74 ? -13.281 23.275 -2.432 1.00 85.69 74 VAL A N 1
ATOM 623 C CA . VAL A 1 74 ? -12.971 22.047 -3.166 1.00 85.69 74 VAL A CA 1
ATOM 624 C C . VAL A 1 74 ? -14.075 21.060 -2.865 1.00 85.69 74 VAL A C 1
ATOM 626 O O . VAL A 1 74 ? -14.274 20.716 -1.703 1.00 85.69 74 VAL A O 1
ATOM 629 N N . ALA A 1 75 ? -14.781 20.575 -3.884 1.00 88.81 75 ALA A N 1
ATOM 630 C CA . ALA A 1 75 ? -15.798 19.558 -3.678 1.00 88.81 75 ALA A CA 1
ATOM 631 C C . ALA A 1 75 ? -15.167 18.162 -3.594 1.00 88.81 75 ALA A C 1
ATOM 633 O O . ALA A 1 75 ? -14.095 17.886 -4.138 1.00 88.81 75 ALA A O 1
ATOM 634 N N . ILE A 1 76 ? -15.888 17.216 -2.988 1.00 86.44 76 ILE A N 1
ATOM 635 C CA . ILE A 1 76 ? -15.450 15.815 -2.903 1.00 86.44 76 ILE A CA 1
ATOM 636 C C . ILE A 1 76 ? -15.156 15.193 -4.280 1.00 86.44 76 ILE A C 1
ATOM 638 O O . ILE A 1 76 ? -14.270 14.348 -4.420 1.00 86.44 76 ILE A O 1
ATOM 642 N N . ASN A 1 77 ? -15.880 15.625 -5.315 1.00 88.19 77 ASN A N 1
ATOM 643 C CA . ASN A 1 77 ? -15.677 15.154 -6.682 1.00 88.19 77 ASN A CA 1
ATOM 644 C C . ASN A 1 77 ? -14.347 15.637 -7.269 1.00 88.19 77 ASN A C 1
ATOM 646 O O . ASN A 1 77 ? -13.730 14.898 -8.033 1.00 88.19 77 ASN A O 1
ATOM 650 N N . ASP A 1 78 ? -13.864 16.814 -6.876 1.00 90.38 78 ASP A N 1
ATOM 651 C CA . ASP A 1 78 ? -12.564 17.318 -7.318 1.00 90.38 78 ASP A CA 1
ATOM 652 C C . ASP A 1 78 ? -11.433 16.539 -6.647 1.00 90.38 78 ASP A C 1
ATOM 654 O O . ASP A 1 78 ? -10.507 16.091 -7.319 1.00 90.38 78 ASP A O 1
ATOM 658 N N . VAL A 1 79 ? -11.578 16.218 -5.355 1.00 89.50 79 VAL A N 1
ATOM 659 C CA . VAL A 1 79 ? -10.640 15.325 -4.653 1.00 89.50 79 VAL A CA 1
ATOM 660 C C . VAL A 1 79 ? -10.557 13.955 -5.341 1.00 89.50 79 VAL A C 1
ATOM 662 O O . VAL A 1 79 ? -9.465 13.409 -5.522 1.00 89.50 79 VAL A O 1
ATOM 665 N N . LYS A 1 80 ? -11.695 13.395 -5.779 1.00 87.50 80 LYS A N 1
ATOM 666 C CA . LYS A 1 80 ? -11.722 12.137 -6.547 1.00 87.50 80 LYS A CA 1
ATOM 667 C C . LYS A 1 80 ? -10.988 12.261 -7.884 1.00 87.50 80 LYS A C 1
ATOM 669 O O . LYS A 1 80 ? -10.216 11.354 -8.204 1.00 87.50 80 LYS A O 1
ATOM 674 N N . LYS A 1 81 ? -11.179 13.364 -8.619 1.00 90.19 81 LYS A N 1
ATOM 675 C CA . LYS A 1 81 ? -10.452 13.640 -9.870 1.00 90.19 81 LYS A CA 1
ATOM 676 C C . LYS A 1 81 ? -8.950 13.729 -9.629 1.00 90.19 81 LYS A C 1
ATOM 678 O O . LYS A 1 81 ? -8.202 13.047 -10.322 1.00 90.19 81 LYS A O 1
ATOM 683 N N . PHE A 1 82 ? -8.510 14.441 -8.589 1.00 92.75 82 PHE A N 1
ATOM 684 C CA . PHE A 1 82 ? -7.085 14.541 -8.266 1.00 92.75 82 PHE A CA 1
ATOM 685 C C . PHE A 1 82 ? -6.450 13.170 -8.020 1.00 92.75 82 PHE A C 1
ATOM 687 O O . PHE A 1 82 ? -5.350 12.878 -8.485 1.00 92.75 82 PHE A O 1
ATOM 694 N N . ILE A 1 83 ? -7.163 12.285 -7.317 1.00 90.62 83 ILE A N 1
ATOM 695 C CA . ILE A 1 83 ? -6.714 10.909 -7.071 1.00 90.62 83 ILE A CA 1
ATOM 696 C C . ILE A 1 83 ? -6.661 10.092 -8.372 1.00 90.62 83 ILE A C 1
ATOM 698 O O . ILE A 1 83 ? -5.751 9.276 -8.537 1.00 90.62 83 ILE A O 1
ATOM 702 N N . GLN A 1 84 ? -7.630 10.262 -9.275 1.00 89.06 84 GLN A N 1
ATOM 703 C CA . GLN A 1 84 ? -7.659 9.565 -10.565 1.00 89.06 84 GLN A CA 1
ATOM 704 C C . GLN A 1 84 ? -6.514 10.025 -11.476 1.00 89.06 84 GLN A C 1
ATOM 706 O O . GLN A 1 84 ? -5.762 9.185 -11.972 1.00 89.06 84 GLN A O 1
ATOM 711 N N . GLU A 1 85 ? -6.313 11.335 -11.616 1.00 91.44 85 GLU A N 1
ATOM 712 C CA . GLU A 1 85 ? -5.202 11.922 -12.374 1.00 91.44 85 GLU A CA 1
ATOM 713 C C . GLU A 1 85 ? -3.847 11.469 -11.813 1.00 91.44 85 GLU A C 1
ATOM 715 O O . GLU A 1 85 ? -2.983 11.012 -12.563 1.00 91.44 85 GLU A O 1
ATOM 720 N N . TRP A 1 86 ? -3.689 11.468 -10.482 1.00 93.88 86 TRP A N 1
ATOM 721 C CA . TRP A 1 86 ? -2.469 10.981 -9.830 1.00 93.88 86 TRP A CA 1
ATOM 722 C C . TRP A 1 86 ? -2.129 9.532 -10.190 1.00 93.88 86 TRP A C 1
ATOM 724 O O . TRP A 1 86 ? -0.962 9.184 -10.397 1.00 93.88 86 TRP A O 1
ATOM 734 N N . LYS A 1 87 ? -3.146 8.664 -10.245 1.00 88.44 87 LYS A N 1
ATOM 735 C CA . LYS A 1 87 ? -2.980 7.249 -10.605 1.00 88.44 87 LYS A CA 1
ATOM 736 C C . LYS A 1 87 ? -2.676 7.063 -12.084 1.00 88.44 87 LYS A C 1
ATOM 738 O O . LYS A 1 87 ? -1.885 6.180 -12.411 1.00 88.44 87 LYS A O 1
ATOM 743 N N . ALA A 1 88 ? -3.265 7.883 -12.953 1.00 89.62 88 ALA A N 1
ATOM 744 C CA . ALA A 1 88 ? -3.064 7.808 -14.396 1.00 89.62 88 ALA A CA 1
ATOM 745 C C . ALA A 1 88 ? -1.593 8.017 -14.801 1.00 89.62 88 ALA A C 1
ATOM 747 O O . ALA A 1 88 ? -1.150 7.442 -15.792 1.00 89.62 88 ALA A O 1
ATOM 748 N N . PHE A 1 89 ? -0.803 8.753 -14.007 1.00 90.06 89 PHE A N 1
ATOM 749 C CA . PHE A 1 89 ? 0.644 8.874 -14.233 1.00 90.06 89 PHE A CA 1
ATOM 750 C C . PHE A 1 89 ? 1.411 7.554 -14.064 1.00 90.06 89 PHE A C 1
ATOM 752 O O . PHE A 1 89 ? 2.484 7.405 -14.641 1.00 90.06 89 PHE A O 1
ATOM 759 N N . GLY A 1 90 ? 0.890 6.598 -13.291 1.00 88.00 90 GLY A N 1
ATOM 760 C CA . GLY A 1 90 ? 1.533 5.310 -13.042 1.00 88.00 90 GLY A CA 1
ATOM 761 C C . GLY A 1 90 ? 2.419 5.277 -11.791 1.00 88.00 90 GLY A C 1
ATOM 762 O O . GLY A 1 90 ? 2.253 6.048 -10.840 1.00 88.00 90 GLY A O 1
ATOM 763 N N . SER A 1 91 ? 3.337 4.310 -11.754 1.00 88.69 91 SER A N 1
ATOM 764 C CA . SER A 1 91 ? 4.209 4.055 -10.599 1.00 88.69 91 SER A CA 1
ATOM 765 C C . SER A 1 91 ? 5.554 4.761 -10.736 1.00 88.69 91 SER A C 1
ATOM 767 O O . SER A 1 91 ? 6.028 5.007 -11.838 1.00 88.69 91 SER A O 1
ATOM 769 N N . VAL A 1 92 ? 6.179 5.061 -9.600 1.00 90.25 92 VAL A N 1
ATOM 770 C CA . VAL A 1 92 ? 7.522 5.656 -9.533 1.00 90.25 92 VAL A CA 1
ATOM 771 C C . VAL A 1 92 ? 8.540 4.628 -9.037 1.00 90.25 92 VAL A C 1
ATOM 773 O O . VAL A 1 92 ? 8.140 3.625 -8.433 1.00 90.25 92 VAL A O 1
ATOM 776 N N . PRO A 1 93 ? 9.850 4.870 -9.223 1.00 87.94 93 PRO A N 1
ATOM 777 C CA . PRO A 1 93 ? 10.885 4.040 -8.627 1.00 87.94 93 PRO A CA 1
ATOM 778 C C . PRO A 1 93 ? 10.738 3.968 -7.103 1.00 87.94 93 PRO A C 1
ATOM 780 O O . PRO A 1 93 ? 10.318 4.928 -6.451 1.00 87.94 93 PRO A O 1
ATOM 783 N N . THR A 1 94 ? 11.129 2.843 -6.503 1.00 85.38 94 THR A N 1
ATOM 784 C CA . THR A 1 94 ? 10.964 2.598 -5.059 1.00 85.38 94 THR A CA 1
ATOM 785 C C . THR A 1 94 ? 11.602 3.687 -4.189 1.00 85.38 94 THR A C 1
ATOM 787 O O . THR A 1 94 ? 10.998 4.122 -3.208 1.00 85.38 94 THR A O 1
ATOM 790 N N . ASN A 1 95 ? 12.787 4.179 -4.562 1.00 84.50 95 ASN A N 1
ATOM 791 C CA . ASN A 1 95 ? 13.492 5.266 -3.868 1.00 84.50 95 ASN A CA 1
ATOM 792 C C . ASN A 1 95 ? 12.786 6.631 -3.984 1.00 84.50 95 ASN A C 1
ATOM 794 O O . ASN A 1 95 ? 13.063 7.530 -3.195 1.00 84.50 95 ASN A O 1
ATOM 798 N N . MET A 1 96 ? 11.860 6.787 -4.932 1.00 90.44 96 MET A N 1
ATOM 799 C CA . MET A 1 96 ? 11.104 8.016 -5.182 1.00 90.44 96 MET A CA 1
ATOM 800 C C . MET A 1 96 ? 9.653 7.954 -4.680 1.00 90.44 96 MET A C 1
ATOM 802 O O . MET A 1 96 ? 8.921 8.940 -4.770 1.00 90.44 96 MET A O 1
ATOM 806 N N . ARG A 1 97 ? 9.234 6.838 -4.063 1.00 90.19 97 ARG A N 1
ATOM 807 C CA . ARG A 1 97 ? 7.862 6.620 -3.557 1.00 90.19 97 ARG A CA 1
ATOM 808 C C . ARG A 1 97 ? 7.417 7.608 -2.471 1.00 90.19 97 ARG A C 1
ATOM 810 O O . ARG A 1 97 ? 6.233 7.700 -2.155 1.00 90.19 97 ARG A O 1
ATOM 817 N N . PHE A 1 98 ? 8.340 8.393 -1.909 1.00 90.56 98 PHE A N 1
ATOM 818 C CA . PHE A 1 98 ? 8.005 9.480 -0.985 1.00 90.56 98 PHE A CA 1
ATOM 819 C C . PHE A 1 98 ? 7.054 10.514 -1.611 1.00 90.56 98 PHE A C 1
ATOM 821 O O . PHE A 1 98 ? 6.325 11.183 -0.876 1.00 90.56 98 PHE A O 1
ATOM 828 N N . ILE A 1 99 ? 7.040 10.648 -2.945 1.00 92.44 99 ILE A N 1
ATOM 829 C CA . ILE A 1 99 ? 6.150 11.575 -3.648 1.00 92.44 99 ILE A CA 1
ATOM 830 C C . ILE A 1 99 ? 4.674 11.227 -3.429 1.00 92.44 99 ILE A C 1
ATOM 832 O O . ILE A 1 99 ? 3.876 12.119 -3.151 1.00 92.44 99 ILE A O 1
ATOM 836 N N . ASP A 1 100 ? 4.330 9.935 -3.419 1.00 92.56 100 ASP A N 1
ATOM 837 C CA . ASP A 1 100 ? 2.966 9.475 -3.144 1.00 92.56 100 ASP A CA 1
ATOM 838 C C . ASP A 1 100 ? 2.560 9.810 -1.700 1.00 92.56 100 ASP A C 1
ATOM 840 O O . ASP A 1 100 ? 1.422 10.186 -1.436 1.00 92.56 100 ASP A O 1
ATOM 844 N N . SER A 1 101 ? 3.503 9.753 -0.750 1.00 91.50 101 SER A N 1
ATOM 845 C CA . SER A 1 101 ? 3.242 10.177 0.631 1.00 91.50 101 SER A CA 1
ATOM 846 C C . SER A 1 101 ? 2.984 11.682 0.732 1.00 91.50 101 SER A C 1
ATOM 848 O O . SER A 1 101 ? 2.102 12.097 1.482 1.00 91.50 101 SER A O 1
ATOM 850 N N . LYS A 1 102 ? 3.713 12.508 -0.034 1.00 93.19 102 LYS A N 1
ATOM 851 C CA . LYS A 1 102 ? 3.468 13.957 -0.089 1.00 93.19 102 LYS A CA 1
ATOM 852 C C . LYS A 1 102 ? 2.091 14.269 -0.678 1.00 93.19 102 LYS A C 1
ATOM 854 O O . LYS A 1 102 ? 1.383 15.089 -0.104 1.00 93.19 102 LYS A O 1
ATOM 859 N N . PHE A 1 103 ? 1.703 13.594 -1.759 1.00 94.38 103 PHE A N 1
ATOM 860 C CA . PHE A 1 103 ? 0.370 13.726 -2.347 1.00 94.38 103 PHE A CA 1
ATOM 861 C C . PHE A 1 103 ? -0.732 13.298 -1.372 1.00 94.38 103 PHE A C 1
ATOM 863 O O . PHE A 1 103 ? -1.662 14.062 -1.127 1.00 94.38 103 PHE A O 1
ATOM 870 N N . ASN A 1 104 ? -0.585 12.141 -0.719 1.00 91.31 104 ASN A N 1
ATOM 871 C CA . ASN A 1 104 ? -1.562 11.667 0.265 1.00 91.31 104 ASN A CA 1
ATOM 872 C C . ASN A 1 104 ? -1.770 12.666 1.409 1.00 91.31 104 ASN A C 1
ATOM 874 O O . ASN A 1 104 ? -2.904 12.880 1.810 1.00 91.31 104 ASN A O 1
ATOM 878 N N . LYS A 1 105 ? -0.715 13.352 1.875 1.00 91.88 105 LYS A N 1
ATOM 879 C CA . LYS A 1 105 ? -0.855 14.418 2.883 1.00 91.88 105 LYS A CA 1
ATOM 880 C C . LYS A 1 105 ? -1.703 15.596 2.398 1.00 91.88 105 LYS A C 1
ATOM 882 O O . LYS A 1 105 ? -2.410 16.185 3.205 1.00 91.88 105 LYS A O 1
ATOM 887 N N . VAL A 1 106 ? -1.615 15.965 1.118 1.00 92.38 106 VAL A N 1
ATOM 888 C CA . VAL A 1 106 ? -2.465 17.020 0.536 1.00 92.38 106 VAL A CA 1
ATOM 889 C C . VAL A 1 106 ? -3.917 16.549 0.507 1.00 92.38 106 VAL A C 1
ATOM 891 O O . VAL A 1 106 ? -4.794 17.244 1.004 1.00 92.38 106 VAL A O 1
ATOM 894 N N . ILE A 1 107 ? -4.158 15.333 0.019 1.00 91.38 107 ILE A N 1
ATOM 895 C CA . ILE A 1 107 ? -5.497 14.739 -0.031 1.00 91.38 107 ILE A CA 1
ATOM 896 C C . ILE A 1 107 ? -6.112 14.583 1.369 1.00 91.38 107 ILE A C 1
ATOM 898 O O . ILE A 1 107 ? -7.280 14.900 1.558 1.00 91.38 107 ILE A O 1
ATOM 902 N N . ASP A 1 108 ? -5.339 14.149 2.366 1.00 89.69 108 ASP A N 1
ATOM 903 C CA . ASP A 1 108 ? -5.817 14.005 3.746 1.00 89.69 108 ASP A CA 1
ATOM 904 C C . ASP A 1 108 ? -6.220 15.359 4.353 1.00 89.69 108 ASP A C 1
ATOM 906 O O . ASP A 1 108 ? -7.238 15.445 5.041 1.00 89.69 108 ASP A O 1
ATOM 910 N N . LYS A 1 109 ? -5.476 16.435 4.051 1.00 89.81 109 LYS A N 1
ATOM 911 C CA . LYS A 1 109 ? -5.865 17.802 4.435 1.00 89.81 109 LYS A CA 1
ATOM 912 C C . LYS A 1 109 ? -7.179 18.227 3.780 1.00 89.81 109 LYS A C 1
ATOM 914 O O . LYS A 1 109 ? -8.016 18.811 4.458 1.00 89.81 109 LYS A O 1
ATOM 919 N N . LEU A 1 110 ? -7.375 17.912 2.497 1.00 90.50 110 LEU A N 1
ATOM 920 C CA . LEU A 1 110 ? -8.629 18.205 1.795 1.00 90.50 110 LEU A CA 1
ATOM 921 C C . LEU A 1 110 ? -9.809 17.439 2.399 1.00 90.50 110 LEU A C 1
ATOM 923 O O . LEU A 1 110 ? -10.862 18.026 2.611 1.00 90.50 110 LEU A O 1
ATOM 927 N N . PHE A 1 111 ? -9.626 16.161 2.743 1.00 89.44 111 PHE A N 1
ATOM 928 C CA . PHE A 1 111 ? -10.659 15.394 3.439 1.00 89.44 111 PHE A CA 1
ATOM 929 C C . PHE A 1 111 ? -10.978 15.971 4.819 1.00 89.44 111 PHE A C 1
ATOM 931 O O . PHE A 1 111 ? -12.148 16.100 5.154 1.00 89.44 111 PHE A O 1
ATOM 938 N N . THR A 1 112 ? -9.964 16.408 5.573 1.00 88.50 112 THR A N 1
ATOM 939 C CA . THR A 1 112 ? -10.183 17.071 6.870 1.00 88.50 112 THR A CA 1
ATOM 940 C C . THR A 1 112 ? -10.962 18.381 6.709 1.00 88.50 112 THR A C 1
ATOM 942 O O . THR A 1 112 ? -11.862 18.649 7.495 1.00 88.50 112 THR A O 1
ATOM 945 N N . LYS A 1 113 ? -10.669 19.183 5.673 1.00 87.69 113 LYS A N 1
ATOM 946 C CA . LYS A 1 113 ? -11.421 20.414 5.363 1.00 87.69 113 LYS A CA 1
ATOM 947 C C . LYS A 1 113 ? -12.888 20.133 5.011 1.00 87.69 113 LYS A C 1
ATOM 949 O O . LYS A 1 113 ? -13.744 20.970 5.265 1.00 87.69 113 LYS A O 1
ATOM 954 N N . LEU A 1 114 ? -13.162 18.964 4.437 1.00 87.50 114 LEU A N 1
ATOM 955 C CA . LEU A 1 114 ? -14.499 18.493 4.074 1.00 87.50 114 LEU A CA 1
ATOM 956 C C . LEU A 1 114 ? -15.241 17.781 5.215 1.00 87.50 114 LEU A C 1
ATOM 958 O O . LEU A 1 114 ? -16.309 17.233 4.964 1.00 87.50 114 LEU A O 1
ATOM 962 N N . ASP A 1 115 ? -14.680 17.762 6.429 1.00 86.50 115 ASP A N 1
ATOM 963 C CA . ASP A 1 115 ? -15.205 17.013 7.581 1.00 86.50 115 ASP A CA 1
ATOM 964 C C . ASP A 1 115 ? -15.390 15.508 7.298 1.00 86.50 115 ASP A C 1
ATOM 966 O O . ASP A 1 115 ? -16.248 14.832 7.858 1.00 86.50 115 ASP A O 1
ATOM 970 N N . ILE A 1 116 ? -14.563 14.966 6.396 1.00 85.38 116 ILE A N 1
ATOM 971 C CA . ILE A 1 116 ? -14.544 13.542 6.064 1.00 85.38 116 ILE A CA 1
ATOM 972 C C . ILE A 1 116 ? -13.551 12.855 6.988 1.00 85.38 116 ILE A C 1
ATOM 974 O O . ILE A 1 116 ? -12.347 13.143 6.977 1.00 85.38 116 ILE A O 1
ATOM 978 N N . ASP A 1 117 ? -14.045 11.892 7.759 1.00 85.75 117 ASP A N 1
ATOM 979 C CA . ASP A 1 117 ? -13.217 11.183 8.715 1.00 85.75 117 ASP A CA 1
ATOM 980 C C . ASP A 1 117 ? -12.180 10.266 8.023 1.00 85.75 117 ASP A C 1
ATOM 982 O O . ASP A 1 117 ? -12.231 9.919 6.832 1.00 85.75 117 ASP A O 1
ATOM 986 N N . LYS A 1 118 ? -11.159 9.864 8.782 1.00 84.06 118 LYS A N 1
ATOM 987 C CA . LYS A 1 118 ? -10.038 9.073 8.253 1.00 84.06 118 LYS A CA 1
ATOM 988 C C . LYS A 1 118 ? -10.460 7.679 7.765 1.00 84.06 118 LYS A C 1
ATOM 990 O O . LYS A 1 118 ? -9.871 7.156 6.810 1.00 84.06 118 LYS A O 1
ATOM 995 N N . ARG A 1 119 ? -11.433 7.051 8.426 1.00 87.50 119 ARG A N 1
ATOM 996 C CA . ARG A 1 119 ? -11.985 5.749 8.043 1.00 87.50 119 ARG A CA 1
ATOM 997 C C . ARG A 1 119 ? -12.754 5.893 6.734 1.00 87.50 119 ARG A C 1
ATOM 999 O O . ARG A 1 119 ? -12.462 5.153 5.791 1.00 87.50 119 ARG A O 1
ATOM 1006 N N . GLU A 1 120 ? -13.632 6.889 6.639 1.00 87.69 120 GLU A N 1
ATOM 1007 C CA . GLU A 1 120 ? -14.414 7.164 5.432 1.00 87.69 120 GLU A CA 1
ATOM 1008 C C . GLU A 1 120 ? -13.516 7.486 4.228 1.00 87.69 120 GLU A C 1
ATOM 1010 O O . GLU A 1 120 ? -13.606 6.821 3.193 1.00 87.69 120 GLU A O 1
ATOM 1015 N N . SER A 1 121 ? -12.564 8.413 4.364 1.00 87.19 121 SER A N 1
ATOM 1016 C CA . SER A 1 121 ? -11.613 8.746 3.287 1.00 87.19 121 SER A CA 1
ATOM 1017 C C . SER A 1 121 ? -10.773 7.541 2.836 1.00 87.19 121 SER A C 1
ATOM 1019 O O . SER A 1 121 ? -10.451 7.380 1.651 1.00 87.19 121 SER A O 1
ATOM 1021 N N . THR A 1 122 ? -10.422 6.643 3.761 1.00 89.44 122 THR A N 1
ATOM 1022 C CA . THR A 1 122 ? -9.736 5.384 3.439 1.00 89.44 122 THR A CA 1
ATOM 1023 C C . THR A 1 122 ? -10.631 4.443 2.639 1.00 89.44 122 THR A C 1
ATOM 1025 O O . THR A 1 122 ? -10.177 3.886 1.634 1.00 89.44 122 THR A O 1
ATOM 1028 N N . MET A 1 123 ? -11.895 4.303 3.035 1.00 91.69 123 MET A N 1
ATOM 1029 C CA . MET A 1 123 ? -12.875 3.507 2.302 1.00 91.69 123 MET A CA 1
ATOM 1030 C C . MET A 1 123 ? -13.180 4.096 0.928 1.00 91.69 123 MET A C 1
ATOM 1032 O O . MET A 1 123 ? -13.210 3.351 -0.044 1.00 91.69 123 MET A O 1
ATOM 1036 N N . MET A 1 124 ? -13.307 5.415 0.789 1.00 87.75 124 MET A N 1
ATOM 1037 C CA . MET A 1 124 ? -13.523 6.066 -0.508 1.00 87.75 124 MET A CA 1
ATOM 1038 C C . MET A 1 124 ? -12.388 5.800 -1.497 1.00 87.75 124 MET A C 1
ATOM 1040 O O . MET A 1 124 ? -12.637 5.457 -2.653 1.00 87.75 124 MET A O 1
ATOM 1044 N N . ARG A 1 125 ? -11.129 5.916 -1.051 1.00 85.94 125 ARG A N 1
ATOM 1045 C CA . ARG A 1 125 ? -9.959 5.598 -1.889 1.00 85.94 125 ARG A CA 1
ATOM 1046 C C . ARG A 1 125 ? -9.948 4.137 -2.316 1.00 85.94 125 ARG A C 1
ATOM 1048 O O . ARG A 1 125 ? -9.611 3.841 -3.462 1.00 85.94 125 ARG A O 1
ATOM 1055 N N . PHE A 1 126 ? -10.307 3.248 -1.395 1.00 92.06 126 PHE A N 1
ATOM 1056 C CA . PHE A 1 126 ? -10.415 1.823 -1.663 1.00 92.06 126 PHE A CA 1
ATOM 1057 C C . PHE A 1 126 ? -11.522 1.513 -2.678 1.00 92.06 126 PHE A C 1
ATOM 1059 O O . PHE A 1 126 ? -11.239 0.853 -3.672 1.00 92.06 126 PHE A O 1
ATOM 1066 N N . LYS A 1 127 ? -12.730 2.055 -2.483 1.00 90.88 127 LYS A N 1
ATOM 1067 C CA . LYS A 1 127 ? -13.862 1.894 -3.404 1.00 90.88 127 LYS A CA 1
ATOM 1068 C C . LYS A 1 127 ? -13.495 2.349 -4.812 1.00 90.88 127 LYS A C 1
ATOM 1070 O O . LYS A 1 127 ? -13.491 1.538 -5.726 1.00 90.88 127 LYS A O 1
ATOM 1075 N N . ASN A 1 128 ? -12.967 3.570 -4.936 1.00 86.56 128 ASN A N 1
ATOM 1076 C CA . ASN A 1 128 ? -12.471 4.093 -6.210 1.00 86.56 128 ASN A CA 1
ATOM 1077 C C . ASN A 1 128 ? -11.418 3.161 -6.848 1.00 86.56 128 ASN A C 1
ATOM 1079 O O . ASN A 1 128 ? -11.456 2.913 -8.045 1.00 86.56 128 ASN A O 1
ATOM 1083 N N . ASN A 1 129 ? -10.469 2.604 -6.082 1.00 87.81 129 ASN A N 1
ATOM 1084 C CA . ASN A 1 129 ? -9.518 1.629 -6.641 1.00 87.81 129 ASN A CA 1
ATOM 1085 C C . ASN A 1 129 ? -10.211 0.394 -7.227 1.00 87.81 129 ASN A C 1
ATOM 1087 O O . ASN A 1 129 ? -9.827 -0.034 -8.312 1.00 87.81 129 ASN A O 1
ATOM 1091 N N . MET A 1 130 ? -11.186 -0.180 -6.522 1.00 91.19 130 MET A N 1
ATOM 1092 C CA . MET A 1 130 ? -11.872 -1.372 -7.012 1.00 91.19 130 MET A CA 1
ATOM 1093 C C . MET A 1 130 ? -12.790 -1.058 -8.190 1.00 91.19 130 MET A C 1
ATOM 1095 O O . MET A 1 130 ? -12.779 -1.822 -9.147 1.00 91.19 130 MET A O 1
ATOM 1099 N N . ASP A 1 131 ? -13.507 0.070 -8.163 1.00 86.94 131 ASP A N 1
ATOM 1100 C CA . ASP A 1 131 ? -14.340 0.527 -9.281 1.00 86.94 131 ASP A CA 1
ATOM 1101 C C . ASP A 1 131 ? -13.497 0.638 -10.562 1.00 86.94 131 ASP A C 1
ATOM 1103 O O . ASP A 1 131 ? -13.870 0.089 -11.594 1.00 86.94 131 ASP A O 1
ATOM 1107 N N . ASN A 1 132 ? -12.287 1.209 -10.478 1.00 85.56 132 ASN A N 1
ATOM 1108 C CA . ASN A 1 132 ? -11.362 1.254 -11.620 1.00 85.56 132 ASN A CA 1
ATOM 1109 C C . ASN A 1 132 ? -10.962 -0.150 -12.119 1.00 85.56 132 ASN A C 1
ATOM 1111 O O . ASN A 1 132 ? -10.762 -0.347 -13.316 1.00 85.56 132 ASN A O 1
ATOM 1115 N N . PHE A 1 133 ? -10.802 -1.138 -11.229 1.00 89.62 133 PHE A N 1
ATOM 1116 C CA . PHE A 1 133 ? -10.502 -2.515 -11.642 1.00 89.62 133 PHE A CA 1
ATOM 1117 C C . PHE A 1 133 ? -11.706 -3.195 -12.295 1.00 89.62 133 PHE A C 1
ATOM 1119 O O . PHE A 1 133 ? -11.519 -3.943 -13.255 1.00 89.62 133 PHE A O 1
ATOM 1126 N N . VAL A 1 134 ? -12.919 -2.909 -11.815 1.00 88.94 134 VAL A N 1
ATOM 1127 C CA . VAL A 1 134 ? -14.174 -3.378 -12.416 1.00 88.94 134 VAL A CA 1
ATOM 1128 C C . VAL A 1 134 ? -14.353 -2.775 -13.810 1.00 88.94 134 VAL A C 1
ATOM 1130 O O . VAL A 1 134 ? -14.568 -3.516 -14.767 1.00 88.94 134 VAL A O 1
ATOM 1133 N N . GLU A 1 135 ? -14.175 -1.460 -13.956 1.00 88.06 135 GLU A N 1
ATOM 1134 C CA . GLU A 1 135 ? -14.232 -0.762 -15.247 1.00 88.06 135 GLU A CA 1
ATOM 1135 C C . GLU A 1 135 ? -13.192 -1.305 -16.237 1.00 88.06 135 GLU A C 1
ATOM 1137 O O . GLU A 1 135 ? -13.505 -1.558 -17.402 1.00 88.06 135 GLU A O 1
ATOM 1142 N N . ALA A 1 136 ? -11.968 -1.565 -15.764 1.00 87.88 136 ALA A N 1
ATOM 1143 C CA . ALA A 1 136 ? -10.903 -2.170 -16.561 1.00 87.88 136 ALA A CA 1
ATOM 1144 C C . ALA A 1 136 ? -11.091 -3.679 -16.820 1.00 87.88 136 ALA A C 1
ATOM 1146 O O . ALA A 1 136 ? -10.289 -4.270 -17.546 1.00 87.88 136 ALA A O 1
ATOM 1147 N N . LYS A 1 137 ? -12.116 -4.313 -16.229 1.00 90.12 137 LYS A N 1
ATOM 1148 C CA . LYS A 1 137 ? -12.367 -5.765 -16.265 1.00 90.12 137 LYS A CA 1
ATOM 1149 C C . LYS A 1 137 ? -11.163 -6.605 -15.801 1.00 90.12 137 LYS A C 1
ATOM 1151 O O . LYS A 1 137 ? -10.966 -7.730 -16.256 1.00 90.12 137 LYS A O 1
ATOM 1156 N N . ASP A 1 138 ? -10.349 -6.071 -14.888 1.00 89.50 138 ASP A N 1
ATOM 1157 C CA . ASP A 1 138 ? -9.145 -6.726 -14.356 1.00 89.50 138 ASP A CA 1
ATOM 1158 C C . ASP A 1 138 ? -9.505 -7.564 -13.115 1.00 89.50 138 ASP A C 1
ATOM 1160 O O . ASP A 1 138 ? -9.132 -7.241 -11.983 1.00 89.50 138 ASP A O 1
ATOM 1164 N N . THR A 1 139 ? -10.260 -8.649 -13.327 1.00 90.69 139 THR A N 1
ATOM 1165 C CA . THR A 1 139 ? -10.752 -9.541 -12.256 1.00 90.69 139 THR A CA 1
ATOM 1166 C C . THR A 1 139 ? -9.619 -10.085 -11.389 1.00 90.69 139 THR A C 1
ATOM 1168 O O . THR A 1 139 ? -9.725 -10.119 -10.164 1.00 90.69 139 THR A O 1
ATOM 1171 N N . ARG A 1 140 ? -8.472 -10.388 -12.006 1.00 93.44 140 ARG A N 1
ATOM 1172 C CA . ARG A 1 140 ? -7.256 -10.844 -11.322 1.00 93.44 140 ARG A CA 1
ATOM 1173 C C .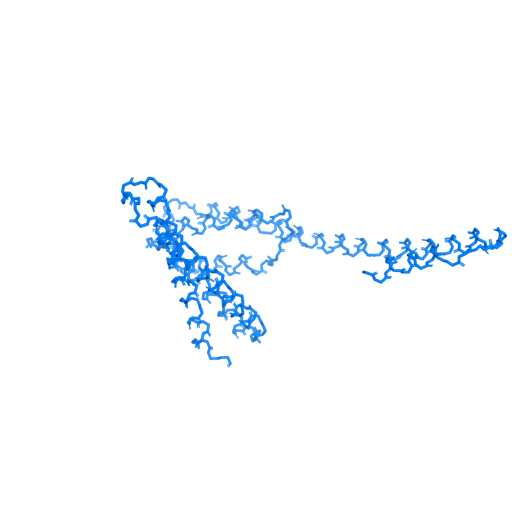 ARG A 1 140 ? -6.792 -9.871 -10.235 1.00 93.44 140 ARG A C 1
ATOM 1175 O O . ARG A 1 140 ? -6.352 -10.305 -9.171 1.00 93.44 140 ARG A O 1
ATOM 1182 N N . LYS A 1 141 ? -6.833 -8.554 -10.473 1.00 91.75 141 LYS A N 1
ATOM 1183 C CA . LYS A 1 141 ? -6.447 -7.579 -9.437 1.00 91.75 141 LYS A CA 1
ATOM 1184 C C . LYS A 1 141 ? -7.428 -7.557 -8.276 1.00 91.75 141 LYS A C 1
ATOM 1186 O O . LYS A 1 141 ? -6.987 -7.426 -7.137 1.00 91.75 141 LYS A O 1
ATOM 1191 N N . ILE A 1 142 ? -8.718 -7.727 -8.551 1.00 92.50 142 ILE A N 1
ATOM 1192 C CA . ILE A 1 142 ? -9.743 -7.772 -7.507 1.00 92.50 142 ILE A CA 1
ATOM 1193 C C . ILE A 1 142 ? -9.582 -9.037 -6.653 1.00 92.50 142 ILE A C 1
ATOM 1195 O O . ILE A 1 142 ? -9.620 -8.963 -5.426 1.00 92.50 142 ILE A O 1
ATOM 1199 N N . GLU A 1 143 ? -9.309 -10.185 -7.277 1.00 93.00 143 GLU A N 1
ATOM 1200 C CA . GLU A 1 143 ? -9.006 -11.438 -6.575 1.00 93.00 143 GLU A CA 1
ATOM 1201 C C . GLU A 1 143 ? -7.755 -11.320 -5.696 1.00 93.00 143 GLU A C 1
ATOM 1203 O O . GLU A 1 143 ? -7.778 -11.715 -4.528 1.00 93.00 143 GLU A O 1
ATOM 1208 N N . ASN A 1 144 ? -6.680 -10.724 -6.223 1.00 94.12 144 ASN A N 1
ATOM 1209 C CA . ASN A 1 144 ? -5.454 -10.480 -5.463 1.00 94.12 144 ASN A CA 1
ATOM 1210 C C . ASN A 1 144 ? -5.705 -9.579 -4.245 1.00 94.12 144 ASN A C 1
ATOM 1212 O O . ASN A 1 144 ? -5.195 -9.862 -3.158 1.00 94.12 144 ASN A O 1
ATOM 1216 N N . GLU A 1 145 ? -6.504 -8.521 -4.408 1.00 94.31 145 GLU A N 1
ATOM 1217 C CA . GLU A 1 145 ? -6.879 -7.634 -3.306 1.00 94.31 145 GLU A CA 1
ATOM 1218 C C . GLU A 1 145 ? -7.752 -8.370 -2.276 1.00 94.31 145 GLU A C 1
ATOM 1220 O O . GLU A 1 145 ? -7.492 -8.287 -1.076 1.00 94.31 145 GLU A O 1
ATOM 1225 N N . SER A 1 146 ? -8.727 -9.170 -2.724 1.00 94.81 146 SER A N 1
ATOM 1226 C CA . SER A 1 146 ? -9.567 -10.008 -1.854 1.00 94.81 146 SER A CA 1
ATOM 1227 C C . SER A 1 146 ? -8.730 -10.981 -1.025 1.00 94.81 146 SER A C 1
ATOM 1229 O O . SER A 1 146 ? -8.903 -11.084 0.193 1.00 94.81 146 SER A O 1
ATOM 1231 N N . TYR A 1 147 ? -7.776 -11.661 -1.664 1.00 96.19 147 TYR A N 1
ATOM 1232 C CA . TYR A 1 147 ? -6.838 -12.550 -0.989 1.00 96.19 147 TYR A CA 1
ATOM 1233 C C . TYR A 1 147 ? -5.982 -11.795 0.034 1.00 96.19 147 TYR A C 1
ATOM 1235 O O . TYR A 1 147 ? -5.856 -12.233 1.180 1.00 96.19 147 TYR A O 1
ATOM 1243 N N . PHE A 1 148 ? -5.429 -10.640 -0.346 1.00 96.50 148 PHE A N 1
ATOM 1244 C CA . PHE A 1 148 ? -4.620 -9.815 0.546 1.00 96.50 148 PHE A CA 1
ATOM 1245 C C . PHE A 1 148 ? -5.409 -9.344 1.774 1.00 96.50 148 PHE A C 1
ATOM 1247 O O . PHE A 1 148 ? -4.920 -9.466 2.899 1.00 96.50 148 PHE A O 1
ATOM 1254 N N . ILE A 1 149 ? -6.642 -8.871 1.579 1.00 96.75 149 ILE A N 1
ATOM 1255 C CA . ILE A 1 149 ? -7.524 -8.436 2.666 1.00 96.75 149 ILE A CA 1
ATOM 1256 C C . ILE A 1 149 ? -7.845 -9.601 3.600 1.00 96.75 149 ILE A C 1
ATOM 1258 O O . ILE A 1 149 ? -7.715 -9.454 4.813 1.00 96.75 149 ILE A O 1
ATOM 1262 N N . ARG A 1 150 ? -8.210 -10.774 3.065 1.00 97.25 150 ARG A N 1
ATOM 1263 C CA . ARG A 1 150 ? -8.471 -11.973 3.883 1.00 97.25 150 ARG A CA 1
ATOM 1264 C C . ARG A 1 150 ? -7.248 -12.364 4.704 1.00 97.25 150 ARG A C 1
ATOM 1266 O O . ARG A 1 150 ? -7.365 -12.568 5.907 1.00 97.25 150 ARG A O 1
ATOM 1273 N N . LYS A 1 151 ? -6.063 -12.363 4.087 1.00 98.00 151 LYS A N 1
ATOM 1274 C CA . LYS A 1 151 ? -4.803 -12.617 4.791 1.00 98.00 151 LYS A CA 1
ATOM 1275 C C . LYS A 1 151 ? -4.570 -11.607 5.921 1.00 98.00 151 LYS A C 1
ATOM 1277 O O . LYS A 1 151 ? -4.177 -12.004 7.013 1.00 98.00 151 LYS A O 1
ATOM 1282 N N . LYS A 1 152 ? -4.838 -10.317 5.691 1.00 97.62 152 LYS A N 1
ATOM 1283 C CA . LYS A 1 152 ? -4.711 -9.272 6.721 1.00 97.62 152 LYS A CA 1
ATOM 1284 C C . LYS A 1 152 ? -5.705 -9.444 7.864 1.00 97.62 152 LYS A C 1
ATOM 1286 O O . LYS A 1 152 ? -5.318 -9.299 9.021 1.00 97.62 152 LYS A O 1
ATOM 1291 N N . ILE A 1 153 ? -6.950 -9.792 7.551 1.00 97.88 153 ILE A N 1
ATOM 1292 C CA . ILE A 1 153 ? -7.977 -10.129 8.544 1.00 97.88 153 ILE A CA 1
ATOM 1293 C C . ILE A 1 153 ? -7.503 -11.296 9.412 1.00 97.88 153 ILE A C 1
ATOM 1295 O O . ILE A 1 153 ? -7.574 -11.201 10.636 1.00 97.88 153 ILE A O 1
ATOM 1299 N N . ASP A 1 154 ? -6.977 -12.359 8.802 1.00 98.12 154 ASP A N 1
ATOM 1300 C CA . ASP A 1 154 ? -6.487 -13.532 9.527 1.00 98.12 154 ASP A CA 1
ATOM 1301 C C . ASP A 1 154 ? -5.285 -13.200 10.422 1.00 98.12 154 ASP A C 1
ATOM 1303 O O . ASP A 1 154 ? -5.239 -13.640 11.571 1.00 98.12 154 ASP A O 1
ATOM 1307 N N . GLU A 1 155 ? -4.325 -12.413 9.922 1.00 97.69 155 GLU A N 1
ATOM 1308 C CA . GLU A 1 155 ? -3.164 -11.937 10.689 1.00 97.69 155 GLU A CA 1
ATOM 1309 C C . GLU A 1 155 ? -3.600 -11.134 11.924 1.00 97.69 155 GLU A C 1
ATOM 1311 O O . GLU A 1 155 ? -3.214 -11.473 13.041 1.00 97.69 155 GLU A O 1
ATOM 1316 N N . ILE A 1 156 ? -4.456 -10.123 11.742 1.00 97.00 156 ILE A N 1
ATOM 1317 C CA . ILE A 1 156 ? -4.933 -9.270 12.843 1.00 97.00 156 ILE A CA 1
ATOM 1318 C C . ILE A 1 156 ? -5.787 -10.078 13.826 1.00 97.00 156 ILE A C 1
ATOM 1320 O O . ILE A 1 156 ? -5.653 -9.921 15.035 1.00 97.00 156 ILE A O 1
ATOM 1324 N N . THR A 1 157 ? -6.632 -10.986 13.334 1.00 97.38 157 THR A N 1
ATOM 1325 C CA . THR A 1 157 ? -7.463 -11.841 14.196 1.00 97.38 157 THR A CA 1
ATOM 1326 C C . THR A 1 157 ? -6.605 -12.747 15.080 1.00 97.38 157 THR A C 1
ATOM 1328 O O . THR A 1 157 ? -6.933 -12.955 16.247 1.00 97.38 157 THR A O 1
ATOM 1331 N N . LYS A 1 158 ? -5.506 -13.296 14.547 1.00 97.81 158 LYS A N 1
ATOM 1332 C CA . LYS A 1 158 ? -4.552 -14.088 15.339 1.00 97.81 158 LYS A CA 1
ATOM 1333 C C . LYS A 1 158 ? -3.845 -13.231 16.387 1.00 97.81 158 LYS A C 1
ATOM 1335 O O . LYS A 1 158 ? -3.710 -13.689 17.517 1.00 97.81 158 LYS A O 1
ATOM 1340 N N . GLU A 1 159 ? -3.454 -12.010 16.031 1.00 96.19 159 GLU A N 1
ATOM 1341 C CA . GLU A 1 159 ? -2.815 -11.067 16.956 1.00 96.19 159 GLU A CA 1
ATOM 1342 C C . GLU A 1 159 ? -3.747 -10.693 18.116 1.00 96.19 159 GLU A C 1
ATOM 1344 O O . GLU A 1 159 ? -3.361 -10.794 19.277 1.00 96.19 159 GLU A O 1
ATOM 1349 N N . VAL A 1 160 ? -5.008 -10.355 17.823 1.00 95.12 160 VAL A N 1
ATOM 1350 C CA . VAL A 1 160 ? -6.023 -10.059 18.848 1.00 95.12 160 VAL A CA 1
ATOM 1351 C C . VAL A 1 160 ? -6.191 -11.243 19.799 1.00 95.12 160 VAL A C 1
ATOM 1353 O O . VAL A 1 160 ? -6.087 -11.062 21.007 1.00 95.12 160 VAL A O 1
ATOM 1356 N N . LYS A 1 161 ? -6.347 -12.464 19.269 1.00 95.69 161 LYS A N 1
ATOM 1357 C CA . LYS A 1 161 ? -6.459 -13.677 20.097 1.00 95.69 161 LYS A CA 1
ATOM 1358 C C . LYS A 1 161 ? -5.233 -13.902 20.980 1.00 95.69 161 LYS A C 1
ATOM 1360 O O . LYS A 1 161 ? -5.368 -14.337 22.119 1.00 95.69 161 LYS A O 1
ATOM 1365 N N . LEU A 1 162 ? -4.032 -13.634 20.466 1.00 94.69 162 LEU A N 1
ATOM 1366 C CA . LEU A 1 162 ? -2.801 -13.743 21.246 1.00 94.69 162 LEU A CA 1
ATOM 1367 C C . LEU A 1 162 ? -2.790 -12.731 22.398 1.00 94.69 162 LEU A C 1
ATOM 1369 O O . LEU A 1 162 ? -2.485 -13.104 23.527 1.00 94.69 162 LEU A O 1
ATOM 1373 N N . LEU A 1 163 ? -3.150 -11.474 22.130 1.00 93.44 163 LEU A N 1
ATOM 1374 C CA . LEU A 1 163 ? -3.228 -10.425 23.147 1.00 93.44 163 LEU A CA 1
ATOM 1375 C C . LEU A 1 163 ? -4.308 -10.719 24.201 1.00 93.44 163 LEU A C 1
ATOM 1377 O O . LEU A 1 163 ? -4.061 -10.522 25.388 1.00 93.44 163 LEU A O 1
ATOM 1381 N N . GLU A 1 164 ? -5.465 -11.243 23.795 1.00 91.62 164 GLU A N 1
ATOM 1382 C CA . GLU A 1 164 ? -6.538 -11.685 24.698 1.00 91.62 164 GLU A CA 1
ATOM 1383 C C . GLU A 1 164 ? -6.090 -12.854 25.585 1.00 91.62 164 GLU A C 1
ATOM 1385 O O . GLU A 1 164 ? -6.284 -12.824 26.801 1.00 91.62 164 GLU A O 1
ATOM 1390 N N . ASN A 1 165 ? -5.415 -13.853 25.008 1.00 91.62 165 ASN A N 1
ATOM 1391 C CA . ASN A 1 165 ? -4.823 -14.944 25.782 1.00 91.62 165 ASN A CA 1
ATOM 1392 C C . ASN A 1 165 ? -3.774 -14.412 26.768 1.00 91.62 165 ASN A C 1
ATOM 1394 O O . ASN A 1 165 ? -3.779 -14.807 27.932 1.00 91.62 165 ASN A O 1
ATOM 1398 N N . ASN A 1 166 ? -2.918 -13.480 26.328 1.00 88.88 166 ASN A N 1
ATOM 1399 C CA . ASN A 1 166 ? -1.930 -12.811 27.175 1.00 88.88 166 ASN A CA 1
ATOM 1400 C C . ASN A 1 166 ? -2.596 -12.101 28.362 1.00 88.88 166 ASN A C 1
ATOM 1402 O O . ASN A 1 166 ? -2.127 -12.253 29.488 1.00 88.88 166 ASN A O 1
ATOM 1406 N N . LEU A 1 167 ? -3.714 -11.394 28.146 1.00 86.81 167 LEU A N 1
ATOM 1407 C CA . LEU A 1 167 ? -4.518 -10.800 29.224 1.00 86.81 167 LEU A CA 1
ATOM 1408 C C . LEU A 1 167 ? -5.038 -11.837 30.219 1.00 86.81 167 LEU A C 1
ATOM 1410 O O . LEU A 1 167 ? -5.038 -11.565 31.418 1.00 86.81 167 LEU A O 1
ATOM 1414 N N . GLY A 1 168 ? -5.416 -13.027 29.749 1.00 83.38 168 GLY A N 1
ATOM 1415 C CA . GLY A 1 168 ? -5.816 -14.138 30.612 1.00 83.38 168 GLY A CA 1
ATOM 1416 C C . GLY A 1 168 ? -4.743 -14.533 31.634 1.00 83.38 168 GLY A C 1
ATOM 1417 O O . GLY A 1 168 ? -5.077 -14.842 32.776 1.00 83.38 168 GLY A O 1
ATOM 1418 N N . PHE A 1 169 ? -3.454 -14.444 31.281 1.00 84.19 169 PHE A N 1
ATOM 1419 C CA . PHE A 1 169 ? -2.345 -14.692 32.218 1.00 84.19 169 PHE A CA 1
ATOM 1420 C C . PHE A 1 169 ? -2.127 -13.551 33.225 1.00 84.19 169 PHE A C 1
ATOM 1422 O O . PHE A 1 169 ? -1.506 -13.758 34.267 1.00 84.19 169 PHE A O 1
ATOM 1429 N N . PHE A 1 170 ? -2.658 -12.357 32.953 1.00 79.88 170 PHE A N 1
ATOM 1430 C CA . PHE A 1 170 ? -2.643 -11.213 33.867 1.00 79.88 170 PHE A CA 1
ATOM 1431 C C . PHE A 1 170 ? -3.877 -11.166 34.781 1.00 79.88 170 PHE A C 1
ATOM 1433 O O . PHE A 1 170 ? -4.148 -10.121 35.364 1.00 79.88 170 PHE A O 1
ATOM 1440 N N . SER A 1 171 ? -4.600 -12.279 34.967 1.00 73.56 171 SER A N 1
ATOM 1441 C CA . SER A 1 171 ? -5.813 -12.350 35.804 1.00 73.56 171 SER A CA 1
ATOM 1442 C C . SER A 1 171 ? -5.631 -11.819 37.234 1.00 73.56 171 SER A C 1
ATOM 1444 O O . SER A 1 171 ? -6.593 -11.376 37.853 1.00 73.56 171 SER A O 1
ATOM 1446 N N . ASN A 1 172 ? -4.398 -11.850 37.753 1.00 76.94 172 ASN A N 1
ATOM 1447 C CA . ASN A 1 172 ? -4.043 -11.381 39.096 1.00 76.94 172 ASN A CA 1
ATOM 1448 C C . ASN A 1 172 ? -3.436 -9.964 39.112 1.00 76.94 172 ASN A C 1
ATOM 1450 O O . ASN A 1 172 ? -3.125 -9.440 40.182 1.00 76.94 172 ASN A O 1
ATOM 1454 N N . ALA A 1 173 ? -3.211 -9.350 37.948 1.00 77.81 173 ALA A N 1
ATOM 1455 C CA . ALA A 1 173 ? -2.702 -7.990 37.852 1.00 77.81 173 ALA A CA 1
ATOM 1456 C C . ALA A 1 173 ? -3.853 -6.984 37.986 1.00 77.81 173 ALA A C 1
ATOM 1458 O O . ALA A 1 173 ? -4.939 -7.183 37.447 1.00 77.81 173 ALA A O 1
ATOM 1459 N N . SER A 1 174 ? -3.603 -5.871 38.682 1.00 77.19 174 SER A N 1
ATOM 1460 C CA . SER A 1 174 ? -4.580 -4.783 38.766 1.00 77.19 174 SER A CA 1
ATOM 1461 C C . SER A 1 174 ? -4.933 -4.263 37.362 1.00 77.19 174 SER A C 1
ATOM 1463 O O . SER A 1 174 ? -4.016 -4.057 36.559 1.00 77.19 174 SER A O 1
ATOM 1465 N N . PRO A 1 175 ? -6.213 -3.953 37.076 1.00 74.25 175 PRO A N 1
ATOM 1466 C CA . PRO A 1 175 ? -6.619 -3.240 35.861 1.00 74.25 175 PRO A CA 1
ATOM 1467 C C . PRO A 1 175 ? -5.888 -1.903 35.661 1.00 74.25 175 PRO A C 1
ATOM 1469 O O . PRO A 1 175 ? -5.795 -1.398 34.544 1.00 74.25 175 PRO A O 1
ATOM 1472 N N . ASP A 1 176 ? -5.346 -1.331 36.741 1.00 79.88 176 ASP A N 1
ATOM 1473 C CA . ASP A 1 176 ? -4.586 -0.086 36.698 1.00 79.88 176 ASP A CA 1
ATOM 1474 C C . ASP A 1 176 ? -3.122 -0.272 36.243 1.00 79.88 176 ASP A C 1
ATOM 1476 O O . ASP A 1 176 ? -2.411 0.703 35.997 1.00 79.88 176 ASP A O 1
ATOM 1480 N N . ASN A 1 177 ? -2.665 -1.522 36.083 1.00 87.38 177 ASN A N 1
ATOM 1481 C CA . ASN A 1 177 ? -1.311 -1.838 35.639 1.00 87.38 177 ASN A CA 1
ATOM 1482 C C . ASN A 1 177 ? -1.054 -1.259 34.228 1.00 87.38 177 ASN A C 1
ATOM 1484 O O . ASN A 1 177 ? -1.792 -1.578 33.288 1.00 87.38 177 ASN A O 1
ATOM 1488 N N . PRO A 1 178 ? 0.015 -0.459 34.034 1.00 88.69 178 PRO A N 1
ATOM 1489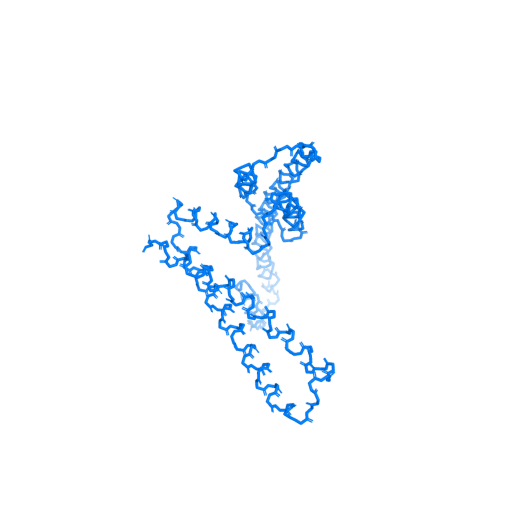 C CA . PRO A 1 178 ? 0.343 0.129 32.736 1.00 88.69 178 PRO A CA 1
ATOM 1490 C C . PRO A 1 178 ? 0.460 -0.887 31.592 1.00 88.69 178 PRO A C 1
ATOM 1492 O O . PRO A 1 178 ? 0.044 -0.594 30.473 1.00 88.69 178 PRO A O 1
ATOM 1495 N N . LEU A 1 179 ? 0.983 -2.090 31.857 1.00 86.1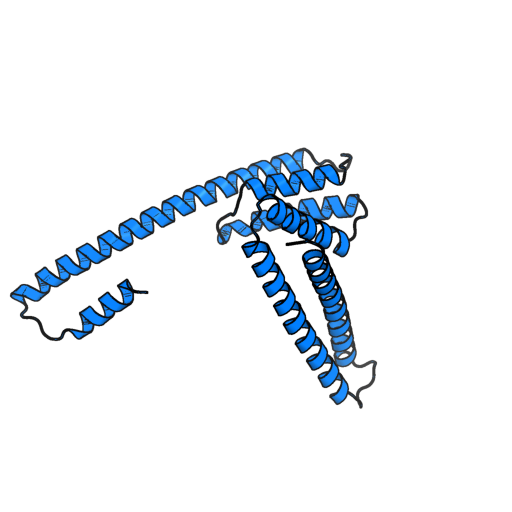2 179 LEU A N 1
ATOM 1496 C CA . LEU A 1 179 ? 1.104 -3.155 30.857 1.00 86.12 179 LEU A CA 1
ATOM 1497 C C . LEU A 1 179 ? -0.272 -3.660 30.419 1.00 86.12 179 LEU A C 1
ATOM 1499 O O . LEU A 1 179 ? -0.531 -3.753 29.223 1.00 86.12 179 LEU A O 1
ATOM 1503 N N . VAL A 1 180 ? -1.173 -3.905 31.372 1.00 88.31 180 VAL A N 1
ATOM 1504 C CA . VAL A 1 180 ? -2.546 -4.359 31.102 1.00 88.31 180 VAL A CA 1
ATOM 1505 C C . VAL A 1 180 ? -3.307 -3.306 30.291 1.00 88.31 180 VAL A C 1
ATOM 1507 O O . VAL A 1 180 ? -3.898 -3.629 29.261 1.00 88.31 180 VAL A O 1
ATOM 1510 N N . LYS A 1 181 ? -3.211 -2.025 30.676 1.00 90.56 181 LYS A N 1
ATOM 1511 C CA . LYS A 1 181 ? -3.800 -0.911 29.911 1.00 90.56 181 LYS A CA 1
ATOM 1512 C C . LYS A 1 181 ? -3.263 -0.825 28.485 1.00 90.56 181 LYS A C 1
ATOM 1514 O O . LYS A 1 181 ? -4.032 -0.582 27.558 1.00 90.56 181 LYS A O 1
ATOM 1519 N N . ASN A 1 182 ? -1.956 -1.002 28.299 1.00 90.25 182 ASN A N 1
ATOM 1520 C CA . ASN A 1 182 ? -1.347 -0.970 26.971 1.00 90.25 182 ASN A CA 1
ATOM 1521 C C . ASN A 1 182 ? -1.846 -2.121 26.093 1.00 90.25 182 ASN A C 1
ATOM 1523 O O . ASN A 1 182 ? -2.112 -1.903 24.912 1.00 90.25 182 ASN A O 1
ATOM 1527 N N . VAL A 1 183 ? -2.025 -3.317 26.662 1.00 90.94 183 VAL A N 1
ATOM 1528 C CA . VAL A 1 183 ? -2.584 -4.460 25.931 1.00 90.94 183 VAL A CA 1
ATOM 1529 C C . VAL A 1 183 ? -4.036 -4.196 25.529 1.00 90.94 183 VAL A C 1
ATOM 1531 O O . VAL A 1 183 ? -4.359 -4.379 24.358 1.00 90.94 183 VAL A O 1
ATOM 1534 N N . TYR A 1 184 ? -4.881 -3.674 26.428 1.00 91.25 184 TYR A N 1
ATOM 1535 C CA . TYR A 1 184 ? -6.256 -3.283 26.078 1.00 91.25 184 TYR A CA 1
ATOM 1536 C C . TYR A 1 184 ? -6.303 -2.260 24.939 1.00 91.25 184 TYR A C 1
ATOM 1538 O O . TYR A 1 184 ? -7.008 -2.479 23.958 1.00 91.25 184 TYR A O 1
ATOM 1546 N N . LYS A 1 185 ? -5.493 -1.196 25.014 1.00 93.75 185 LYS A N 1
ATOM 1547 C CA . LYS A 1 185 ? -5.386 -0.198 23.933 1.00 93.75 185 LYS A CA 1
ATOM 1548 C C . LYS A 1 185 ? -4.936 -0.816 22.608 1.00 93.75 18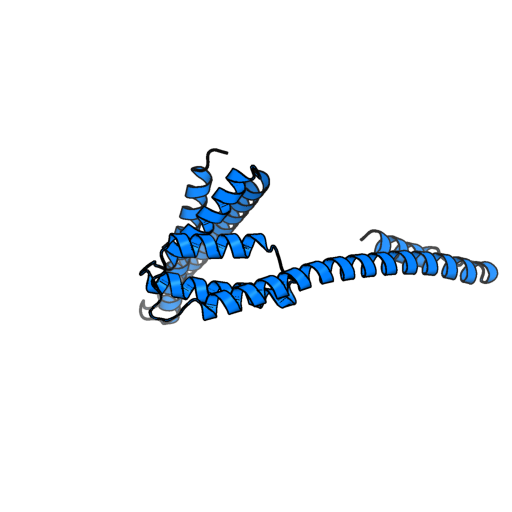5 LYS A C 1
ATOM 1550 O O . LYS A 1 185 ? -5.389 -0.402 21.544 1.00 93.75 185 LYS A O 1
ATOM 1555 N N . SER A 1 186 ? -4.026 -1.790 22.654 1.00 94.31 186 SER A N 1
ATOM 1556 C CA . SER A 1 186 ? -3.569 -2.489 21.451 1.00 94.31 186 SER A CA 1
ATOM 1557 C C . SER A 1 186 ? -4.678 -3.351 20.850 1.00 94.31 186 SER A C 1
ATOM 1559 O O . SER A 1 186 ? -4.859 -3.336 19.635 1.00 94.31 186 SER A O 1
ATOM 1561 N N . ILE A 1 187 ? -5.436 -4.071 21.685 1.00 94.31 187 ILE A N 1
ATOM 1562 C CA . ILE A 1 187 ? -6.590 -4.870 21.252 1.00 94.31 187 ILE A CA 1
ATOM 1563 C C . ILE A 1 187 ? -7.640 -3.972 20.602 1.00 94.31 187 ILE A C 1
ATOM 1565 O O . ILE A 1 187 ? -8.062 -4.267 19.488 1.00 94.31 187 ILE A O 1
ATOM 1569 N N . GLU A 1 188 ? -8.008 -2.866 21.250 1.00 95.31 188 GLU A N 1
ATOM 1570 C CA . GLU A 1 188 ? -8.977 -1.893 20.732 1.00 95.31 188 GLU A CA 1
ATOM 1571 C C . GLU A 1 188 ? -8.561 -1.384 19.346 1.00 95.31 188 GLU A C 1
ATOM 1573 O O . GLU A 1 188 ? -9.312 -1.510 18.379 1.00 95.31 188 GLU A O 1
ATOM 1578 N N . LYS A 1 189 ? -7.306 -0.943 19.203 1.00 95.00 189 LYS A N 1
ATOM 1579 C CA . LYS A 1 189 ? -6.761 -0.507 17.912 1.00 95.00 189 LYS A CA 1
ATOM 1580 C C . LYS A 1 189 ? -6.808 -1.609 16.847 1.00 95.00 189 LYS A C 1
ATOM 1582 O O . LYS A 1 189 ? -7.179 -1.354 15.702 1.00 95.00 189 LYS A O 1
ATOM 1587 N N . HIS A 1 190 ? -6.436 -2.840 17.198 1.00 95.56 190 HIS A N 1
ATOM 1588 C CA . HIS A 1 190 ? -6.512 -3.963 16.264 1.00 95.56 190 HIS A CA 1
ATOM 1589 C C . HIS A 1 190 ? -7.955 -4.308 15.881 1.00 95.56 190 HIS A C 1
ATOM 1591 O O . HIS A 1 190 ? -8.193 -4.703 14.741 1.00 95.56 190 HIS A O 1
ATOM 1597 N N . GLN A 1 191 ? -8.917 -4.151 16.792 1.00 94.69 191 GLN A N 1
ATOM 1598 C CA . GLN A 1 191 ? -10.336 -4.353 16.511 1.00 94.69 191 GLN A CA 1
ATOM 1599 C C . GLN A 1 191 ? -10.888 -3.272 15.569 1.00 94.69 191 GLN A C 1
ATOM 1601 O O . GLN A 1 191 ? -11.613 -3.611 14.630 1.00 94.69 191 GLN A O 1
ATOM 1606 N N . GLU A 1 192 ? -10.500 -2.006 15.749 1.00 93.94 192 GLU A N 1
ATOM 1607 C CA . GLU A 1 192 ? -10.831 -0.921 14.814 1.00 93.94 192 GLU A CA 1
ATOM 1608 C C . GLU A 1 192 ? -10.284 -1.203 13.407 1.00 93.94 192 GLU A C 1
ATOM 1610 O O . GLU A 1 192 ? -11.035 -1.172 12.422 1.00 93.94 192 GLU A O 1
ATOM 1615 N N . ASP A 1 193 ? -8.993 -1.550 13.321 1.00 93.69 193 ASP A N 1
ATOM 1616 C CA . ASP A 1 193 ? -8.323 -1.916 12.071 1.00 93.69 193 ASP A CA 1
ATOM 1617 C C . ASP A 1 193 ? -9.015 -3.122 11.415 1.00 93.69 193 ASP A C 1
ATOM 1619 O O . ASP A 1 193 ? -9.310 -3.106 10.216 1.00 93.69 193 ASP A O 1
ATOM 1623 N N . LEU A 1 194 ? -9.328 -4.163 12.195 1.00 96.12 194 LEU A N 1
ATOM 1624 C CA . LEU A 1 194 ? -10.052 -5.349 11.734 1.00 96.12 194 LEU A CA 1
ATOM 1625 C C . LEU A 1 194 ? -11.430 -4.983 11.173 1.00 96.12 194 LEU A C 1
ATOM 1627 O O . LEU A 1 194 ? -11.831 -5.519 10.137 1.00 96.12 194 LEU A O 1
ATOM 1631 N N . GLY A 1 195 ? -12.143 -4.065 11.828 1.00 95.88 195 GLY A N 1
ATOM 1632 C CA . GLY A 1 195 ? -13.422 -3.546 11.358 1.00 95.88 195 GLY A CA 1
ATOM 1633 C C . GLY A 1 195 ? -13.303 -2.870 9.993 1.00 95.88 195 GLY A C 1
ATOM 1634 O O . GLY A 1 195 ? -14.154 -3.087 9.133 1.00 95.88 195 GLY A O 1
ATOM 1635 N N . LEU A 1 196 ? -12.246 -2.086 9.761 1.00 95.44 196 LEU A N 1
ATOM 1636 C CA . LEU A 1 196 ? -11.988 -1.463 8.459 1.00 95.44 196 LEU A CA 1
ATOM 1637 C C . LEU A 1 196 ? -11.666 -2.508 7.378 1.00 95.44 196 LEU A C 1
ATOM 1639 O O . LEU A 1 196 ? -12.172 -2.422 6.261 1.00 95.44 196 LEU A O 1
ATOM 1643 N N . TRP A 1 197 ? -10.841 -3.513 7.684 1.00 97.06 197 TRP A N 1
ATOM 1644 C CA . TRP A 1 197 ? -10.524 -4.577 6.722 1.00 97.06 197 TRP A CA 1
ATOM 1645 C C . TRP A 1 197 ? -11.742 -5.427 6.352 1.00 97.06 197 TRP A C 1
ATOM 1647 O O . TRP A 1 197 ? -11.895 -5.789 5.185 1.00 97.06 197 TRP A O 1
ATOM 1657 N N . LYS A 1 198 ? -12.623 -5.718 7.317 1.00 96.44 198 LYS A N 1
ATOM 1658 C CA . LYS A 1 198 ? -13.894 -6.409 7.060 1.00 96.44 198 LYS A CA 1
ATOM 1659 C C . LYS A 1 198 ? -14.792 -5.598 6.132 1.00 96.44 198 LYS A C 1
ATOM 1661 O O . LYS A 1 198 ? -15.271 -6.143 5.148 1.00 96.44 198 LYS A O 1
ATOM 1666 N N . GLU A 1 199 ? -14.917 -4.295 6.373 1.00 96.19 199 GLU A N 1
ATOM 1667 C CA . GLU A 1 199 ? -15.703 -3.403 5.515 1.00 96.19 199 GLU A CA 1
ATOM 1668 C C . GLU A 1 199 ? -15.183 -3.379 4.065 1.00 96.19 199 GLU A C 1
ATOM 1670 O O . GLU A 1 199 ? -15.961 -3.450 3.113 1.00 96.19 199 GLU A O 1
ATOM 1675 N N . LYS A 1 200 ? -13.855 -3.357 3.877 1.00 96.56 200 LYS A N 1
ATOM 1676 C CA . LYS A 1 200 ? -13.235 -3.494 2.548 1.00 96.56 200 LYS A CA 1
ATOM 1677 C C . LYS A 1 200 ? -13.586 -4.822 1.878 1.00 96.56 200 LYS A C 1
ATOM 1679 O O . LYS A 1 200 ? -13.914 -4.841 0.693 1.00 96.56 200 LYS A O 1
ATOM 1684 N N . LEU A 1 201 ? -13.510 -5.927 2.622 1.00 95.94 201 LEU A N 1
ATOM 1685 C CA . LEU A 1 201 ? -13.853 -7.251 2.104 1.00 95.94 201 LEU A CA 1
ATOM 1686 C C . LEU A 1 201 ? -15.327 -7.332 1.703 1.00 95.94 201 LEU A C 1
ATOM 1688 O O . LEU A 1 201 ? -15.642 -7.891 0.654 1.00 95.94 201 LEU A O 1
ATOM 1692 N N . ASP A 1 202 ? -16.213 -6.778 2.526 1.00 95.81 202 ASP A N 1
ATOM 1693 C CA . ASP A 1 202 ? -17.647 -6.757 2.260 1.00 95.81 202 ASP A CA 1
ATOM 1694 C C . ASP A 1 202 ? -17.952 -5.956 1.004 1.00 95.81 202 ASP A C 1
ATOM 1696 O O . ASP A 1 202 ? -18.672 -6.446 0.140 1.00 95.81 202 ASP A O 1
ATOM 1700 N N . TYR A 1 203 ? -17.310 -4.803 0.819 1.00 94.94 203 TYR A N 1
ATOM 1701 C CA . TYR A 1 203 ? -17.444 -4.066 -0.428 1.00 94.94 203 TYR A CA 1
ATOM 1702 C C . TYR A 1 203 ? -16.960 -4.871 -1.647 1.00 94.94 203 TYR A C 1
ATOM 1704 O O . TYR A 1 203 ? -17.701 -4.947 -2.623 1.00 94.94 203 TYR A O 1
ATOM 1712 N N . ILE A 1 204 ? -15.807 -5.558 -1.594 1.00 93.56 204 ILE A N 1
ATOM 1713 C CA . ILE A 1 204 ? -15.391 -6.447 -2.702 1.00 93.56 204 ILE A CA 1
ATOM 1714 C C . ILE A 1 204 ? -16.460 -7.503 -3.003 1.00 93.56 204 ILE A C 1
ATOM 1716 O O . ILE A 1 204 ? -16.711 -7.788 -4.166 1.00 93.56 204 ILE A O 1
ATOM 1720 N N . ARG A 1 205 ? -17.112 -8.071 -1.983 1.00 92.75 205 ARG A N 1
ATOM 1721 C CA . ARG A 1 205 ? -18.187 -9.061 -2.175 1.00 92.75 205 ARG A CA 1
ATOM 1722 C C . ARG A 1 205 ? -19.435 -8.472 -2.835 1.00 92.75 205 ARG A C 1
ATOM 1724 O O . ARG A 1 205 ? -20.191 -9.227 -3.434 1.00 92.75 205 ARG A O 1
ATOM 1731 N N . THR A 1 206 ? -19.666 -7.162 -2.710 1.00 92.06 206 THR A N 1
ATOM 1732 C CA . THR A 1 206 ? -20.770 -6.476 -3.408 1.00 92.06 206 THR A CA 1
ATOM 1733 C C . THR A 1 206 ? -20.477 -6.216 -4.880 1.00 92.06 206 THR A C 1
ATOM 1735 O O . THR A 1 206 ? -21.411 -6.103 -5.675 1.00 92.06 206 THR A O 1
ATOM 1738 N N . LEU A 1 207 ? -19.197 -6.148 -5.258 1.00 87.00 207 LEU A N 1
ATOM 1739 C CA . LEU A 1 207 ? -18.797 -6.088 -6.655 1.00 87.00 207 LEU A CA 1
ATOM 1740 C C . LEU A 1 207 ? -19.154 -7.446 -7.259 1.00 87.00 207 LEU A C 1
ATOM 1742 O O . LEU A 1 207 ? -18.540 -8.460 -6.941 1.00 87.00 207 LEU A O 1
ATOM 1746 N N . SER A 1 208 ? -20.222 -7.479 -8.052 1.00 61.53 208 SER A N 1
ATOM 1747 C CA . SER A 1 208 ? -20.636 -8.682 -8.771 1.00 61.53 208 SER A CA 1
ATOM 1748 C C . SER A 1 208 ? -19.593 -8.958 -9.853 1.00 61.53 208 SER A C 1
ATOM 1750 O O . SER A 1 208 ? -19.624 -8.329 -10.910 1.00 61.53 208 SER A O 1
ATOM 1752 N N . ILE A 1 209 ? -18.624 -9.813 -9.526 1.00 58.50 209 ILE A N 1
ATOM 1753 C CA . ILE A 1 209 ? -17.520 -10.250 -10.394 1.00 58.50 209 ILE A CA 1
ATOM 1754 C C . ILE A 1 209 ? -17.908 -11.561 -11.068 1.00 58.50 209 ILE A C 1
ATOM 1756 O O . ILE A 1 209 ? -18.439 -12.442 -10.353 1.00 58.50 209 ILE A O 1
#

pLDDT: mean 87.56, std 7.62, range [57.38, 98.12]

Foldseek 3Di:
DVVVVVVVVVVVPDDDDPVCVVVVVVVSVVVVCVVVVVVVVVVVVVLVLLVVLLVVLVVLLVVVVVQDDPPDDDDPVNLLVSLVVNPVSPHHPPVSCVSVVSVVVVSVVVCVVVVHDPLRSVVVSLLSVVVVCVVVVVVVVLVVLLVVLVVLLVVLVVVLVVLVVVVVVCPVPDCPDPVNVVSVVVSVVSVVVSVSSVVSNVSSVVPPD

Sequence (209 aa):
DTFKKIQAEWKTIGHVPRKFSDKMWKEFRGACNHFFDRLHATQDEANKELVIVFEKKKEYLEKLKESLSDETEVAINDVKKFIQEWKAFGSVPTNMRFIDSKFNKVIDKLFTKLDIDKRESTMMRFKNNMDNFVEAKDTRKIENESYFIRKKIDEITKEVKLLENNLGFFSNASPDNPLVKNVYKSIEKHQEDLGLWKEKLDYIRTLSI

Secondary structure (DSSP, 8-state):
-HHHHHHHHHTTS----HHHHHHHHHHHHHHHHHHHHHHHHHHHHHHHHHHHHHHHHHHHHHHHHHH--TT----HHHHHHHHHHHHHT----GGGTHHHHHHHHHHHHHHHHTT--HHHHHHHHHHHHHHHHHHTT-HHHHHHHHHHHHHHHHHHHHHHHHHHHHHHHTTTS-TT-HHHHHHHHHHHHHHHHHHHHHHHHHHHHHS--

Radius of gyration: 26.64 Å; chains: 1; bounding box: 67×59×64 Å